Protein AF-0000000087792342 (afdb_homodimer)

Sequence (236 aa):
MPEKNKAILEEANAAVAEGNYEGFLSFCADDTEWTFVGDKTLRGKEAVRQWMTKTYIEPPKNMVADLIAEGDFVTALGDITTKDEDGKEIHSSYCDVWRFRGDKLVELRAFVIETEAKMPEKNKAILEEANAAVAEGNYEGFLSFCADDTEWTFVGDKTLRGKEAVRQWMTKTYIEPPKNMVADLIAEGDFVTALGDITTKDEDGKEIHSSYCDVWRFRGDKLVELRAFVIETEAK

Radius of gyration: 18.27 Å; Cα contacts (8 Å, |Δi|>4): 513; chains: 2; bounding box: 42×48×41 Å

Nearest PDB structures (foldseek):
  3f14-assembly1_A-2  TM=8.228E-01  e=2.982E-09  Cytophaga hutchinsonii ATCC 33406
  3ebt-assembly1_A-2  TM=8.969E-01  e=8.822E-08  Burkholderia pseudomallei K96243
  8kaa-assembly1_A  TM=7.875E-01  e=4.526E-07  Streptomyces chartreusis
  2gey-assembly1_B  TM=7.806E-01  e=5.087E-07  Streptomyces galilaeus
  2gey-assembly3_A  TM=7.790E-01  e=5.717E-07  Streptomyces galilaeus

Secondary structure (DSSP, 8-state):
-HHHHHHHHHHHHHHHHTT-HHHHHTTEEEEEEEEETTTEEEESHHHHHHHHHHH-SS--EEEEEEEEEETTEEEEEEEEEEE-TTS-EEEEEEEEEEEEETTEEEEEEEEEEE----/-HHHHHHHHHHHHHHHHTT-HHHHHTTEEEEEEEEETTS-EEESHHHHHHHHHHH-SS--EEEEEEEEEETTEEEEEEEEEEE-TTS-EEEEEEEEEEEEETTEEEEEEEEEEE----

Organism: NCBI:txid1960156

Structure (mmCIF, N/CA/C/O backbone):
data_AF-0000000087792342-model_v1
#
loop_
_entity.id
_entity.type
_entity.pdbx_description
1 polymer 'SnoaL-like domain-containing protein'
#
loop_
_atom_site.group_PDB
_atom_site.id
_atom_site.type_symbol
_atom_site.label_atom_id
_atom_site.label_alt_id
_atom_site.label_comp_id
_atom_site.label_asym_id
_atom_site.label_entity_id
_atom_site.label_seq_id
_atom_site.pdbx_PDB_ins_code
_atom_site.Cartn_x
_atom_site.Cartn_y
_atom_site.Cartn_z
_atom_site.occupancy
_atom_site.B_iso_or_equiv
_atom_site.auth_seq_id
_atom_site.auth_comp_id
_atom_site.auth_asym_id
_atom_site.auth_atom_id
_atom_site.pdbx_PDB_model_num
ATOM 1 N N . MET A 1 1 ? -19.609 -8.32 -4.273 1 73.81 1 MET A N 1
ATOM 2 C CA . MET A 1 1 ? -18.594 -8.016 -5.285 1 73.81 1 MET A CA 1
ATOM 3 C C . MET A 1 1 ? -17.219 -7.836 -4.648 1 73.81 1 MET A C 1
ATOM 5 O O . MET A 1 1 ? -16.266 -8.523 -5.02 1 73.81 1 MET A O 1
ATOM 9 N N . PRO A 1 2 ? -17.125 -6.945 -3.68 1 79.81 2 PRO A N 1
ATOM 10 C CA . PRO A 1 2 ? -15.812 -6.848 -3.035 1 79.81 2 PRO A CA 1
ATOM 11 C C . PRO A 1 2 ? -15.438 -8.109 -2.266 1 79.81 2 PRO A C 1
ATOM 13 O O . PRO A 1 2 ? -14.281 -8.531 -2.293 1 79.81 2 PRO A O 1
ATOM 16 N N . GLU A 1 3 ? -16.328 -8.789 -1.729 1 87.12 3 GLU A N 1
ATOM 17 C CA . GLU A 1 3 ? -16.047 -10.008 -0.978 1 87.12 3 GLU A CA 1
ATOM 18 C C . GLU A 1 3 ? -15.609 -11.141 -1.902 1 87.12 3 GLU A C 1
ATOM 20 O O . GLU A 1 3 ? -14.75 -11.945 -1.54 1 87.12 3 GLU A O 1
ATOM 25 N N . LYS A 1 4 ? -16.25 -11.141 -3.004 1 94.31 4 LYS A N 1
ATOM 26 C CA . LYS A 1 4 ? -15.867 -12.156 -3.982 1 94.31 4 LYS A CA 1
ATOM 27 C C . LYS A 1 4 ? -14.43 -11.961 -4.449 1 94.31 4 LYS A C 1
ATOM 29 O O . LYS A 1 4 ? -13.68 -12.93 -4.594 1 94.31 4 LYS A O 1
ATOM 34 N N . ASN A 1 5 ? -14.109 -10.727 -4.695 1 96.75 5 ASN A N 1
ATOM 35 C CA . ASN A 1 5 ? -12.742 -10.43 -5.125 1 96.75 5 ASN A CA 1
ATOM 36 C C . ASN A 1 5 ? -11.719 -10.852 -4.074 1 96.75 5 ASN A C 1
ATOM 38 O O . ASN A 1 5 ? -10.656 -11.367 -4.41 1 96.75 5 ASN A O 1
ATOM 42 N N . LYS A 1 6 ? -12.016 -10.641 -2.809 1 97.44 6 LYS A N 1
ATOM 43 C CA . LYS A 1 6 ? -11.133 -11.07 -1.731 1 97.44 6 LYS A CA 1
ATOM 44 C C . LYS A 1 6 ? -10.953 -12.586 -1.734 1 97.44 6 LYS A C 1
ATOM 46 O O . LYS A 1 6 ? -9.844 -13.094 -1.57 1 97.44 6 LYS A O 1
ATOM 51 N N . ALA A 1 7 ? -12.023 -13.281 -1.901 1 97.19 7 ALA A N 1
ATOM 52 C CA . ALA A 1 7 ? -11.977 -14.742 -1.923 1 97.19 7 ALA A C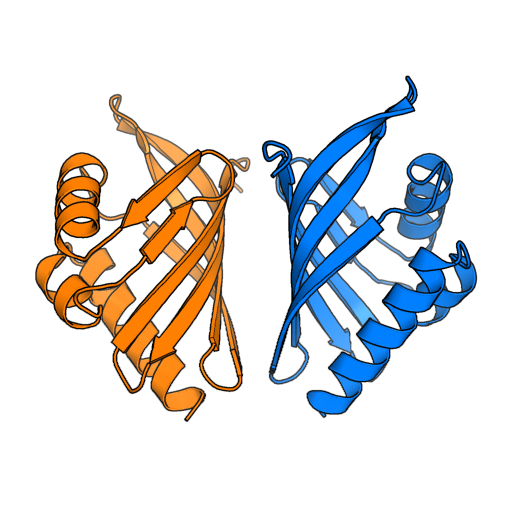A 1
ATOM 53 C C . ALA A 1 7 ? -11.117 -15.25 -3.078 1 97.19 7 ALA A C 1
ATOM 55 O O . ALA A 1 7 ? -10.328 -16.188 -2.914 1 97.19 7 ALA A O 1
ATOM 56 N N . ILE A 1 8 ? -11.297 -14.625 -4.203 1 97.5 8 ILE A N 1
ATOM 57 C CA . ILE A 1 8 ? -10.508 -14.984 -5.375 1 97.5 8 ILE A CA 1
ATOM 58 C C . ILE A 1 8 ? -9.023 -14.773 -5.09 1 97.5 8 ILE A C 1
ATOM 60 O O . ILE A 1 8 ? -8.195 -15.641 -5.367 1 97.5 8 ILE A O 1
ATOM 64 N N . LEU A 1 9 ? -8.703 -13.617 -4.543 1 97.81 9 LEU A N 1
ATOM 65 C CA . LEU A 1 9 ? -7.301 -13.32 -4.25 1 97.81 9 LEU A CA 1
ATOM 66 C C . LEU A 1 9 ? -6.742 -14.297 -3.223 1 97.81 9 LEU A C 1
ATOM 68 O O . LEU A 1 9 ? -5.594 -14.734 -3.338 1 97.81 9 LEU A O 1
ATOM 72 N N . GLU A 1 10 ? -7.535 -14.625 -2.221 1 97.06 10 GLU A N 1
ATOM 73 C CA . GLU A 1 10 ? -7.105 -15.586 -1.21 1 97.06 10 GLU A CA 1
ATOM 74 C C . GLU A 1 10 ? -6.836 -16.953 -1.83 1 97.06 10 GLU A C 1
ATOM 76 O O . GLU A 1 10 ? -5.852 -17.609 -1.486 1 97.06 10 GLU A O 1
ATOM 81 N N . GLU A 1 11 ? -7.684 -17.359 -2.719 1 97 11 GLU A N 1
ATOM 82 C CA . GLU A 1 11 ? -7.48 -18.625 -3.428 1 97 11 GLU A CA 1
ATOM 83 C C . GLU A 1 11 ? -6.227 -18.578 -4.297 1 97 11 GLU A C 1
ATOM 85 O O . GLU A 1 11 ? -5.457 -19.547 -4.34 1 97 11 GLU A O 1
ATOM 90 N N . ALA A 1 12 ? -6.082 -17.484 -4.953 1 97.06 12 ALA A N 1
ATOM 91 C CA . ALA A 1 12 ? -4.902 -17.297 -5.793 1 97.06 12 ALA A CA 1
ATOM 92 C C . ALA A 1 12 ? -3.623 -17.375 -4.965 1 97.06 12 ALA A C 1
ATOM 94 O O . ALA A 1 12 ? -2.674 -18.062 -5.332 1 97.06 12 ALA A O 1
ATOM 95 N N . ASN A 1 13 ? -3.611 -16.672 -3.834 1 95.62 13 ASN A N 1
ATOM 96 C CA . ASN A 1 13 ? -2.449 -16.656 -2.949 1 95.62 13 ASN A CA 1
ATOM 97 C C . ASN A 1 13 ? -2.158 -18.062 -2.396 1 95.62 13 ASN A C 1
ATOM 99 O O . ASN A 1 13 ? -0.998 -18.422 -2.203 1 95.62 13 ASN A O 1
ATOM 103 N N . ALA A 1 14 ? -3.189 -18.812 -2.086 1 95.5 14 ALA A N 1
ATOM 104 C CA . ALA A 1 14 ? -3.025 -20.188 -1.606 1 95.5 14 ALA A CA 1
ATOM 105 C C . ALA A 1 14 ? -2.322 -21.047 -2.648 1 95.5 14 ALA A C 1
ATOM 107 O O . ALA A 1 14 ? -1.495 -21.891 -2.305 1 95.5 14 ALA A O 1
ATOM 108 N N . ALA A 1 15 ? -2.658 -20.859 -3.91 1 95.5 15 ALA A N 1
ATOM 109 C CA . ALA A 1 15 ? -2.004 -21.594 -4.996 1 95.5 15 ALA A CA 1
ATOM 110 C C 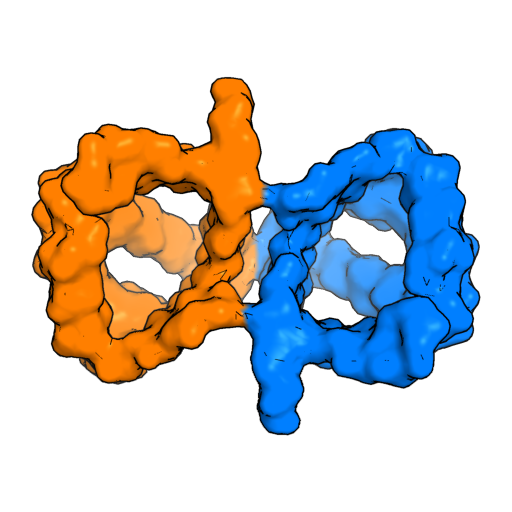. ALA A 1 15 ? -0.506 -21.297 -5.027 1 95.5 15 ALA A C 1
ATOM 112 O O . ALA A 1 15 ? 0.309 -22.203 -5.191 1 95.5 15 ALA A O 1
ATOM 113 N N . VAL A 1 16 ? -0.102 -20.047 -4.855 1 93.44 16 VAL A N 1
ATOM 114 C CA . VAL A 1 16 ? 1.303 -19.656 -4.84 1 93.44 16 VAL A CA 1
ATOM 115 C C . VAL A 1 16 ? 2.01 -20.312 -3.654 1 93.44 16 VAL A C 1
ATOM 117 O O . VAL A 1 16 ? 3.119 -20.828 -3.795 1 93.44 16 VAL A O 1
ATOM 120 N N . ALA A 1 17 ? 1.379 -20.25 -2.502 1 91.69 17 ALA A N 1
ATOM 121 C CA . ALA A 1 17 ? 1.95 -20.812 -1.283 1 91.69 17 ALA A CA 1
ATOM 122 C C . ALA A 1 17 ? 2.24 -22.312 -1.453 1 91.69 17 ALA A C 1
ATOM 124 O O . ALA A 1 17 ? 3.166 -22.844 -0.837 1 91.69 17 ALA A O 1
ATOM 125 N N . GLU A 1 18 ? 1.517 -22.953 -2.355 1 93.25 18 GLU A N 1
ATOM 126 C CA . GLU A 1 18 ? 1.67 -24.391 -2.607 1 93.25 18 GLU A CA 1
ATOM 127 C C . GLU A 1 18 ? 2.611 -24.641 -3.781 1 93.25 18 GLU A C 1
ATOM 129 O O . GLU A 1 18 ? 2.875 -25.797 -4.133 1 93.25 18 GLU A O 1
ATOM 134 N N . GLY A 1 19 ? 3.045 -23.625 -4.383 1 92.12 19 GLY A N 1
ATOM 135 C CA . GLY A 1 19 ? 3.924 -23.75 -5.535 1 92.12 19 GLY A CA 1
ATOM 136 C C . GLY A 1 19 ? 3.176 -24 -6.828 1 92.12 19 GLY A C 1
ATOM 137 O O . GLY A 1 19 ? 3.783 -24.359 -7.844 1 92.12 19 GLY A O 1
ATOM 138 N N . ASN A 1 20 ? 1.858 -23.906 -6.805 1 95.06 20 ASN A N 1
ATOM 139 C CA . ASN A 1 20 ? 1.021 -24.078 -7.988 1 95.06 20 ASN A CA 1
ATOM 140 C C . ASN A 1 20 ? 0.897 -22.766 -8.766 1 95.06 20 ASN A C 1
ATOM 142 O O . ASN A 1 20 ? -0.176 -22.156 -8.805 1 95.06 20 ASN A O 1
ATOM 146 N N . TYR A 1 21 ? 1.881 -22.391 -9.516 1 95.12 21 TYR A N 1
ATOM 147 C CA . TYR A 1 21 ? 1.964 -21.078 -10.172 1 95.12 21 TYR A CA 1
ATOM 148 C C . TYR A 1 21 ? 0.991 -21 -11.336 1 95.12 21 TYR A C 1
ATOM 150 O O . TYR A 1 21 ? 0.411 -19.938 -11.602 1 95.12 21 TYR A O 1
ATOM 158 N N . GLU A 1 22 ? 0.834 -22.094 -12.023 1 95.81 22 GLU A N 1
ATOM 159 C CA . GLU A 1 22 ? -0.141 -22.078 -13.109 1 95.81 22 GLU A CA 1
ATOM 160 C C . GLU A 1 22 ? -1.561 -21.906 -12.57 1 95.81 22 GLU A C 1
ATOM 162 O O . GLU A 1 22 ? -2.4 -21.281 -13.211 1 95.81 22 GLU A O 1
ATOM 167 N N . GLY A 1 23 ? -1.832 -22.562 -11.477 1 96.75 23 GLY A N 1
ATOM 168 C CA . GLY A 1 23 ? -3.096 -22.312 -10.805 1 96.75 23 GLY A CA 1
ATOM 169 C C . GLY A 1 23 ? -3.322 -20.844 -10.484 1 96.75 23 GLY A C 1
ATOM 170 O O . GLY A 1 23 ? -4.406 -20.312 -10.727 1 96.75 23 GLY A O 1
ATOM 171 N N . PHE A 1 24 ? -2.326 -20.141 -9.922 1 97.62 24 PHE A N 1
ATOM 172 C CA . PHE A 1 24 ? -2.408 -18.703 -9.656 1 97.62 24 PHE A CA 1
ATOM 173 C C . PHE A 1 24 ? -2.639 -17.938 -10.953 1 97.62 24 PHE A C 1
ATOM 175 O O . PHE A 1 24 ? -3.516 -17.078 -11.016 1 97.62 24 PHE A O 1
ATOM 182 N N . LEU A 1 25 ? -1.851 -18.297 -11.961 1 97.81 25 LEU A N 1
ATOM 183 C CA . LEU A 1 25 ? -1.894 -17.578 -13.227 1 97.81 25 LEU A CA 1
ATOM 184 C C . LEU A 1 25 ? -3.266 -17.703 -13.883 1 97.81 25 LEU A C 1
ATOM 186 O O . LEU A 1 25 ? -3.668 -16.844 -14.672 1 97.81 25 LEU A O 1
ATOM 190 N N . SER A 1 26 ? -3.965 -18.75 -13.586 1 98 26 SER A N 1
ATOM 191 C CA . SER A 1 26 ? -5.297 -18.953 -14.156 1 98 26 SER A CA 1
ATOM 192 C C . SER A 1 26 ? -6.262 -17.859 -13.68 1 98 26 SER A C 1
ATOM 194 O O . SER A 1 26 ? -7.293 -17.625 -14.312 1 98 26 SER A O 1
ATOM 196 N N . PHE A 1 27 ? -6.012 -17.188 -12.586 1 98.31 27 PHE A N 1
ATOM 197 C CA . PHE A 1 27 ? -6.832 -16.109 -12.07 1 98.31 27 PHE A CA 1
ATOM 198 C C . PHE A 1 27 ? -6.477 -14.789 -12.758 1 98.31 27 PHE A C 1
ATOM 200 O O . PHE A 1 27 ? -7.211 -13.805 -12.648 1 98.31 27 PHE A O 1
ATOM 207 N N . CYS A 1 28 ? -5.367 -14.719 -13.438 1 98.56 28 CYS A N 1
ATOM 208 C CA . CYS A 1 28 ? -4.906 -13.492 -14.07 1 98.56 28 CYS A CA 1
ATOM 209 C C . CYS A 1 28 ? -5.477 -13.352 -15.477 1 98.56 28 CYS A C 1
ATOM 211 O O . CYS A 1 28 ? -5.621 -14.344 -16.188 1 98.56 28 CYS A O 1
ATOM 213 N N . ALA A 1 29 ? -5.82 -12.156 -15.852 1 98.62 29 ALA A N 1
ATOM 214 C CA . ALA A 1 29 ? -6.137 -11.875 -17.25 1 98.62 29 ALA A CA 1
ATOM 215 C C . ALA A 1 29 ? -4.902 -12.039 -18.125 1 98.62 29 ALA A C 1
ATOM 217 O O . ALA A 1 29 ? -3.771 -11.891 -17.656 1 98.62 29 ALA A O 1
ATOM 218 N N . ASP A 1 30 ? -5.109 -12.25 -19.406 1 98.12 30 ASP A N 1
ATOM 219 C CA . ASP A 1 30 ? -3.994 -12.422 -20.328 1 98.12 30 ASP A CA 1
ATOM 220 C C . ASP A 1 30 ? -3.17 -11.141 -20.438 1 98.12 30 ASP A C 1
ATOM 222 O O . ASP A 1 30 ? -1.953 -11.195 -20.641 1 98.12 30 ASP A O 1
ATOM 226 N N . ASP A 1 31 ? -3.877 -10.023 -20.25 1 98.44 31 ASP A N 1
ATOM 227 C CA . ASP A 1 31 ? -3.217 -8.734 -20.406 1 98.44 31 ASP A CA 1
ATOM 228 C C . ASP A 1 31 ? -2.852 -8.133 -19.047 1 98.44 31 ASP A C 1
ATOM 230 O O . ASP A 1 31 ? -2.754 -6.914 -18.906 1 98.44 31 ASP A O 1
ATOM 234 N N . THR A 1 32 ? -2.736 -8.977 -18.047 1 98.75 32 THR A N 1
ATOM 235 C CA . THR A 1 32 ? -2.414 -8.492 -16.703 1 98.75 32 THR A CA 1
ATOM 236 C C . THR A 1 32 ? -1.108 -7.699 -16.719 1 98.75 32 THR A C 1
ATOM 238 O O . THR A 1 32 ? -0.197 -8.008 -17.484 1 98.75 32 THR A O 1
ATOM 241 N N . GLU A 1 33 ? -1.061 -6.652 -15.906 1 98.69 33 GLU A N 1
ATOM 242 C CA . GLU A 1 33 ? 0.137 -5.832 -15.734 1 98.69 33 GLU A CA 1
ATOM 243 C C . GLU A 1 33 ? 0.551 -5.766 -14.266 1 98.69 33 GLU A C 1
ATOM 245 O O . GLU A 1 33 ? -0.266 -5.453 -13.398 1 98.69 33 GLU A O 1
ATOM 250 N N . TRP A 1 34 ? 1.783 -6.086 -14.016 1 98.69 34 TRP A N 1
ATOM 251 C CA . TRP A 1 34 ? 2.342 -6.051 -12.672 1 98.69 34 TRP A CA 1
ATOM 252 C C . TRP A 1 34 ? 3.406 -4.965 -12.547 1 98.69 34 TRP A C 1
ATOM 254 O O . TRP A 1 34 ? 4.445 -5.031 -13.211 1 98.69 34 TRP A O 1
ATOM 264 N N . THR A 1 35 ? 3.143 -4.012 -11.734 1 98.44 35 THR A N 1
ATOM 265 C CA . THR A 1 35 ? 4.141 -2.994 -11.43 1 98.44 35 THR A CA 1
ATOM 266 C C . THR A 1 35 ? 4.754 -3.23 -10.047 1 98.44 35 THR A C 1
ATOM 268 O O . THR A 1 35 ? 4.055 -3.174 -9.039 1 98.44 35 THR A O 1
ATOM 271 N N . PHE A 1 36 ? 6.023 -3.59 -10.078 1 98.06 36 PHE A N 1
ATOM 272 C CA . PHE A 1 36 ? 6.809 -3.555 -8.852 1 98.06 36 PHE A CA 1
ATOM 273 C C . PHE A 1 36 ? 7.387 -2.164 -8.617 1 98.06 36 PHE A C 1
ATOM 275 O O . PHE A 1 36 ? 8.398 -1.8 -9.219 1 98.06 36 PHE A O 1
ATOM 282 N N . VAL A 1 37 ? 6.758 -1.466 -7.789 1 98.06 37 VAL A N 1
ATOM 283 C CA . VAL A 1 37 ? 7.051 -0.045 -7.633 1 98.06 37 VAL A CA 1
ATOM 284 C C . VAL A 1 37 ? 8.516 0.144 -7.258 1 98.06 37 VAL A C 1
ATOM 286 O O . VAL A 1 37 ? 9.016 -0.498 -6.328 1 98.06 37 VAL A O 1
ATOM 289 N N . GLY A 1 38 ? 9.164 1.008 -8.039 1 96.62 38 GLY A N 1
ATOM 290 C CA . GLY A 1 38 ? 10.57 1.285 -7.801 1 96.62 38 GLY A CA 1
ATOM 291 C C . GLY A 1 38 ? 11.5 0.306 -8.5 1 96.62 38 GLY A C 1
ATOM 292 O O . GLY A 1 38 ? 12.719 0.432 -8.406 1 96.62 38 GLY A O 1
ATOM 293 N N . ASP A 1 39 ? 10.961 -0.667 -9.219 1 96.12 39 ASP A N 1
ATOM 294 C CA . ASP A 1 39 ? 11.789 -1.706 -9.82 1 96.12 39 ASP A CA 1
ATOM 295 C C . ASP A 1 39 ? 11.43 -1.906 -11.297 1 96.12 39 ASP A C 1
ATOM 297 O O . ASP A 1 39 ? 11.969 -1.229 -12.172 1 96.12 39 ASP A O 1
ATOM 301 N N . LYS A 1 40 ? 10.344 -2.67 -11.555 1 97.12 40 LYS A N 1
ATOM 302 C CA . LYS A 1 40 ? 10.031 -2.99 -12.945 1 97.12 40 LYS A CA 1
ATOM 303 C C . LYS A 1 40 ? 8.531 -3.219 -13.133 1 97.12 40 LYS A C 1
ATOM 305 O O . LYS A 1 40 ? 7.789 -3.336 -12.156 1 97.12 40 LYS A O 1
ATOM 310 N N . THR A 1 41 ? 8.188 -3.227 -14.398 1 98.19 41 THR A N 1
ATOM 311 C CA . THR A 1 41 ? 6.82 -3.555 -14.789 1 98.19 41 THR A CA 1
ATOM 312 C C . THR A 1 41 ? 6.801 -4.75 -15.742 1 98.19 41 THR A C 1
ATOM 314 O O . THR A 1 41 ? 7.594 -4.816 -16.688 1 98.19 41 THR A O 1
ATOM 317 N N . LEU A 1 42 ? 5.941 -5.707 -15.391 1 98.56 42 LEU A N 1
ATOM 318 C CA . LEU A 1 42 ? 5.691 -6.859 -16.25 1 98.56 42 LEU A CA 1
ATOM 319 C C . LEU A 1 42 ? 4.363 -6.711 -16.984 1 98.56 42 LEU A C 1
ATOM 321 O O . LEU A 1 42 ? 3.346 -6.379 -16.375 1 98.56 42 LEU A O 1
ATOM 325 N N . ARG A 1 43 ? 4.406 -6.957 -18.25 1 98.56 43 ARG A N 1
ATOM 326 C CA . ARG A 1 43 ? 3.191 -6.824 -19.047 1 98.56 43 ARG A CA 1
ATOM 327 C C . ARG A 1 43 ? 2.809 -8.148 -19.703 1 98.56 43 ARG A C 1
ATOM 329 O O . ARG A 1 43 ? 3.568 -8.703 -20.5 1 98.56 43 ARG A O 1
ATOM 336 N N . GLY A 1 44 ? 1.655 -8.539 -19.312 1 98.56 44 GLY A N 1
ATOM 337 C CA . GLY A 1 44 ? 1.122 -9.773 -19.875 1 98.56 44 GLY A CA 1
ATOM 338 C C . GLY A 1 44 ? 1.383 -10.984 -19 1 98.56 44 GLY A C 1
ATOM 339 O O . GLY A 1 44 ? 2.4 -11.055 -18.312 1 98.56 44 GLY A O 1
ATOM 340 N N . LYS A 1 45 ? 0.516 -11.961 -19.188 1 98.12 45 LYS A N 1
ATOM 341 C CA . LYS A 1 45 ? 0.55 -13.172 -18.375 1 98.12 45 LYS A CA 1
ATOM 342 C C . LYS A 1 45 ? 1.838 -13.953 -18.609 1 98.12 45 LYS A C 1
ATOM 344 O O . LYS A 1 45 ? 2.4 -14.531 -17.672 1 98.12 45 LYS A O 1
ATOM 349 N N . GLU A 1 46 ? 2.312 -13.969 -19.781 1 97.94 46 GLU A N 1
ATOM 350 C CA . GLU A 1 46 ? 3.533 -14.703 -20.094 1 97.94 46 GLU A CA 1
ATOM 351 C C . GLU A 1 46 ? 4.742 -14.094 -19.391 1 97.94 46 GLU A C 1
ATOM 353 O O . GLU A 1 46 ? 5.602 -14.82 -18.875 1 97.94 46 GLU A O 1
ATOM 358 N N . ALA A 1 47 ? 4.801 -12.82 -19.344 1 98.31 47 ALA A N 1
ATOM 359 C CA . ALA A 1 47 ? 5.891 -12.156 -18.641 1 98.31 47 ALA A CA 1
ATOM 360 C C . ALA A 1 47 ? 5.852 -12.484 -17.141 1 98.31 47 ALA A C 1
ATOM 362 O O . ALA A 1 47 ? 6.891 -12.719 -16.531 1 98.31 47 ALA A O 1
ATOM 363 N N . VAL A 1 48 ? 4.684 -12.477 -16.609 1 98.25 48 VAL A N 1
ATOM 364 C CA . VAL A 1 48 ? 4.516 -12.797 -15.203 1 98.25 48 VAL A CA 1
ATOM 365 C C . VAL A 1 48 ? 4.922 -14.25 -14.945 1 98.25 48 VAL A C 1
ATOM 367 O O . VAL A 1 48 ? 5.625 -14.539 -13.977 1 98.25 48 VAL A O 1
ATOM 370 N N . ARG A 1 49 ? 4.543 -15.148 -15.836 1 97.06 49 ARG A N 1
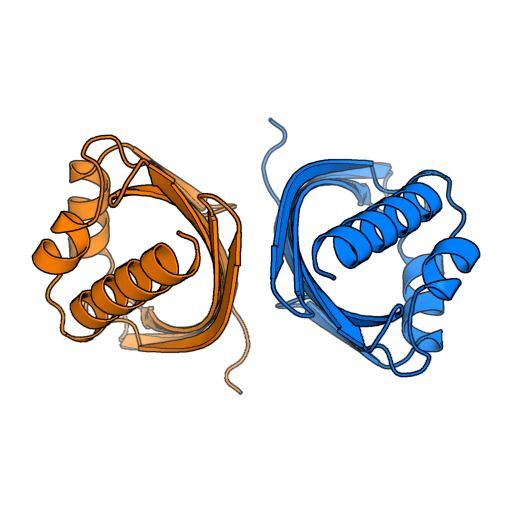ATOM 371 C CA . ARG A 1 49 ? 4.91 -16.562 -15.742 1 97.06 49 ARG A CA 1
ATOM 372 C C . ARG A 1 49 ? 6.422 -16.734 -15.695 1 97.06 49 ARG A C 1
ATOM 374 O O . ARG A 1 49 ? 6.945 -17.422 -14.82 1 97.06 49 ARG A O 1
ATOM 381 N N . GLN A 1 50 ? 7.078 -16.094 -16.609 1 96.75 50 GLN A N 1
ATOM 382 C CA . GLN A 1 50 ? 8.531 -16.203 -16.672 1 96.75 50 GLN A CA 1
ATOM 383 C C . GLN A 1 50 ? 9.188 -15.641 -15.422 1 96.75 50 GLN A C 1
ATOM 385 O O . GLN A 1 50 ? 10.148 -16.219 -14.898 1 96.75 50 GLN A O 1
ATOM 390 N N . TRP A 1 51 ? 8.719 -14.539 -14.992 1 96.44 51 TRP A N 1
ATOM 391 C CA . TRP A 1 51 ? 9.258 -13.906 -13.797 1 96.44 51 TRP A CA 1
ATOM 392 C C . TRP A 1 51 ? 9.086 -14.82 -12.578 1 96.44 51 TRP A C 1
ATOM 394 O O . TRP A 1 51 ? 10.031 -15.008 -11.805 1 96.44 51 TRP A O 1
ATOM 404 N N . MET A 1 52 ? 7.887 -15.344 -12.414 1 94.19 52 MET A N 1
ATOM 405 C CA . MET A 1 52 ? 7.605 -16.203 -11.273 1 94.19 52 MET A CA 1
ATOM 406 C C . MET A 1 52 ? 8.516 -17.438 -11.281 1 94.19 52 MET A C 1
ATOM 408 O O . MET A 1 52 ? 9.047 -17.812 -10.242 1 94.19 52 MET A O 1
ATOM 412 N N . THR A 1 53 ? 8.656 -18.016 -12.398 1 89.44 53 THR A N 1
ATOM 413 C CA . THR A 1 53 ? 9.477 -19.219 -12.555 1 89.44 53 THR A CA 1
ATOM 414 C C . THR A 1 53 ? 10.922 -18.938 -12.172 1 89.44 53 THR A C 1
ATOM 416 O O . THR A 1 53 ? 11.57 -19.75 -11.516 1 89.44 53 THR A O 1
ATOM 419 N N . LYS A 1 54 ? 11.359 -17.797 -12.492 1 89.31 54 LYS A N 1
ATOM 420 C CA . LYS A 1 54 ? 12.75 -17.422 -12.25 1 89.31 54 LYS A CA 1
ATOM 421 C C . LYS A 1 54 ? 12.961 -16.969 -10.812 1 89.31 54 LYS A C 1
ATOM 423 O O . LYS A 1 54 ? 13.992 -17.25 -10.203 1 89.31 54 LYS A O 1
ATOM 428 N N . THR A 1 55 ? 12.023 -16.281 -10.32 1 87.94 55 THR A N 1
ATOM 429 C CA . THR A 1 55 ? 12.195 -15.57 -9.062 1 87.94 55 THR A CA 1
ATOM 430 C C . THR A 1 55 ? 11.828 -16.453 -7.879 1 87.94 55 THR A C 1
ATOM 432 O O . THR A 1 55 ? 12.461 -16.391 -6.824 1 87.94 55 THR A O 1
ATOM 435 N N . TYR A 1 56 ? 10.805 -17.25 -8.047 1 85.5 56 TYR A N 1
ATOM 436 C CA . TYR A 1 56 ? 10.391 -18.094 -6.934 1 85.5 56 TYR A CA 1
ATOM 437 C C . TYR A 1 56 ? 11.102 -19.438 -6.969 1 85.5 56 TYR A C 1
ATOM 439 O O . TYR A 1 56 ? 10.594 -20.391 -7.551 1 85.5 56 TYR A O 1
ATOM 447 N N . ILE A 1 57 ? 12.25 -19.562 -6.344 1 78.56 57 ILE A N 1
ATOM 448 C CA . ILE A 1 57 ? 12.945 -20.828 -6.133 1 78.56 57 ILE A CA 1
ATOM 449 C C . ILE A 1 57 ? 12.148 -21.703 -5.176 1 78.56 57 ILE A C 1
ATOM 451 O O . ILE A 1 57 ? 12.031 -22.922 -5.383 1 78.56 57 ILE A O 1
ATOM 455 N N . GLU A 1 58 ? 11.57 -21.078 -4.184 1 87.75 58 GLU A N 1
ATOM 456 C CA . GLU A 1 58 ? 10.586 -21.609 -3.244 1 87.75 58 GLU A CA 1
ATOM 457 C C . GLU A 1 58 ? 9.414 -20.656 -3.07 1 87.75 58 GLU A C 1
ATOM 459 O O . GLU A 1 58 ? 9.57 -19.438 -3.248 1 87.75 58 GLU A O 1
ATOM 464 N N . PRO A 1 59 ? 8.391 -21.25 -2.684 1 89.75 59 PRO A N 1
ATOM 465 C CA . PRO A 1 59 ? 7.258 -20.344 -2.463 1 89.75 59 PRO A CA 1
ATOM 466 C C . PRO A 1 59 ? 7.52 -19.312 -1.367 1 89.75 59 PRO A C 1
ATOM 468 O O . PRO A 1 59 ? 8.086 -19.656 -0.324 1 89.75 59 PRO A O 1
ATOM 471 N N . PRO A 1 60 ? 7.156 -18.062 -1.616 1 90.94 60 PRO A N 1
ATOM 472 C CA . PRO A 1 60 ? 7.273 -17.078 -0.549 1 90.94 60 PRO A CA 1
ATOM 473 C C . PRO A 1 60 ? 6.348 -17.359 0.629 1 90.94 60 PRO A C 1
ATOM 475 O O . PRO A 1 60 ? 5.289 -17.969 0.454 1 90.94 60 PRO A O 1
ATOM 478 N N . LYS A 1 61 ? 6.758 -16.938 1.728 1 91.44 61 LYS A N 1
ATOM 479 C CA . LYS A 1 61 ? 5.93 -17.031 2.928 1 91.44 61 LYS A CA 1
ATOM 480 C C . LYS A 1 61 ? 5.234 -15.695 3.209 1 91.44 61 LYS A C 1
ATOM 482 O O . LYS A 1 61 ? 5.879 -14.734 3.633 1 91.44 61 LYS A O 1
ATOM 487 N N . ASN A 1 62 ? 3.939 -15.719 3.014 1 93.81 62 ASN A N 1
ATOM 488 C CA . ASN A 1 62 ? 3.162 -14.492 3.162 1 93.81 62 ASN A CA 1
ATOM 489 C C . ASN A 1 62 ? 2.305 -14.523 4.422 1 93.81 62 ASN A C 1
ATOM 491 O O . ASN A 1 62 ? 1.652 -15.531 4.711 1 93.81 62 ASN A O 1
ATOM 495 N N . MET A 1 63 ? 2.414 -13.531 5.117 1 93.88 63 MET A N 1
ATOM 496 C CA . MET A 1 63 ? 1.5 -13.281 6.23 1 93.88 63 MET A CA 1
ATOM 497 C C . MET A 1 63 ? 0.65 -12.039 5.961 1 93.88 63 MET A C 1
ATOM 499 O O . MET A 1 63 ? 1.13 -10.914 6.086 1 93.88 63 MET A O 1
ATOM 503 N N . VAL A 1 64 ? -0.617 -12.273 5.668 1 95.31 64 VAL A N 1
ATOM 504 C CA . VAL A 1 64 ? -1.518 -11.164 5.352 1 95.31 64 VAL A CA 1
ATOM 505 C C . VAL A 1 64 ? -2.066 -10.562 6.641 1 95.31 64 VAL A C 1
ATOM 507 O O . VAL A 1 64 ? -2.637 -11.266 7.473 1 95.31 64 VAL A O 1
ATOM 510 N N . ALA A 1 65 ? -1.907 -9.344 6.77 1 95.38 65 ALA A N 1
ATOM 511 C CA . ALA A 1 65 ? -2.424 -8.641 7.938 1 95.38 65 ALA A CA 1
ATOM 512 C C . ALA A 1 65 ? -3.822 -8.094 7.672 1 95.38 65 ALA A C 1
ATOM 514 O O . ALA A 1 65 ? -4.719 -8.227 8.508 1 95.38 65 ALA A O 1
ATOM 515 N N . ASP A 1 66 ? -4.008 -7.523 6.598 1 96.31 66 ASP A N 1
ATOM 516 C CA . ASP A 1 66 ? -5.293 -6.938 6.238 1 96.31 66 ASP A CA 1
ATOM 517 C C . ASP A 1 66 ? -5.586 -7.129 4.75 1 96.31 66 ASP A C 1
ATOM 519 O O . ASP A 1 66 ? -4.672 -7.09 3.922 1 96.31 66 ASP A O 1
ATOM 523 N N . LEU A 1 67 ? -6.797 -7.395 4.473 1 97.38 67 LEU A N 1
ATOM 524 C CA . LEU A 1 67 ? -7.359 -7.363 3.127 1 97.38 67 LEU A CA 1
ATOM 525 C C . LEU A 1 67 ? -8.477 -6.328 3.025 1 97.38 67 LEU A C 1
ATOM 527 O O . LEU A 1 67 ? -9.469 -6.414 3.746 1 97.38 67 LEU A O 1
ATOM 531 N N . ILE A 1 68 ? -8.242 -5.344 2.199 1 97.56 68 ILE A N 1
ATOM 532 C CA . ILE A 1 68 ? -9.18 -4.23 2.061 1 97.56 68 ILE A CA 1
ATOM 533 C C . ILE A 1 68 ? -9.719 -4.188 0.634 1 97.56 68 ILE A C 1
ATOM 535 O O . ILE A 1 68 ? -8.953 -4.082 -0.325 1 97.56 68 ILE A O 1
ATOM 539 N N . ALA A 1 69 ? -11.062 -4.289 0.518 1 97.56 69 ALA A N 1
ATOM 540 C CA . ALA A 1 69 ? -11.633 -4.363 -0.826 1 97.56 69 ALA A CA 1
ATOM 541 C C . ALA A 1 69 ? -12.703 -3.293 -1.025 1 97.56 69 ALA A C 1
ATOM 543 O O . ALA A 1 69 ? -13.484 -3.012 -0.114 1 97.56 69 ALA A O 1
ATOM 544 N N . GLU A 1 70 ? -12.703 -2.713 -2.162 1 96.94 70 GLU A N 1
ATOM 545 C CA . GLU A 1 70 ? -13.758 -1.815 -2.629 1 96.94 70 GLU A CA 1
ATOM 546 C C . GLU A 1 70 ? -13.828 -1.798 -4.152 1 96.94 70 GLU A C 1
ATOM 548 O O . GLU A 1 70 ? -12.812 -1.623 -4.828 1 96.94 70 GLU A O 1
ATOM 553 N N . GLY A 1 71 ? -15.055 -1.891 -4.625 1 94.94 71 GLY A N 1
ATOM 554 C CA . GLY A 1 71 ? -15.18 -1.949 -6.074 1 94.94 71 GLY A CA 1
ATOM 555 C C . GLY A 1 71 ? -14.359 -3.062 -6.699 1 94.94 71 GLY A C 1
ATOM 556 O O . GLY A 1 71 ? -14.469 -4.223 -6.301 1 94.94 71 GLY A O 1
ATOM 557 N N . ASP A 1 72 ? -13.508 -2.656 -7.621 1 96.62 72 ASP A N 1
ATOM 558 C CA . ASP A 1 72 ? -12.711 -3.639 -8.352 1 96.62 72 ASP A CA 1
ATOM 559 C C . ASP A 1 72 ? -11.312 -3.775 -7.75 1 96.62 72 ASP A C 1
ATOM 561 O O . ASP A 1 72 ? -10.43 -4.375 -8.359 1 96.62 72 ASP A O 1
ATOM 565 N N . PHE A 1 73 ? -11.227 -3.244 -6.582 1 98 73 PHE A N 1
ATOM 566 C CA . PHE A 1 73 ? -9.883 -3.221 -6.012 1 98 73 PHE A CA 1
ATOM 567 C C . PHE A 1 73 ? -9.82 -4.066 -4.746 1 98 73 PHE A C 1
ATOM 569 O O . PHE A 1 73 ? -10.789 -4.129 -3.986 1 98 73 PHE A O 1
ATOM 576 N N . VAL A 1 74 ? -8.703 -4.715 -4.539 1 98.38 74 VAL A N 1
ATOM 577 C CA . VAL A 1 74 ? -8.352 -5.367 -3.283 1 98.38 74 VAL A CA 1
ATOM 578 C C . VAL A 1 74 ? -6.926 -5.004 -2.891 1 98.38 74 VAL A C 1
ATOM 580 O O . VAL A 1 74 ? -5.996 -5.156 -3.688 1 98.38 74 VAL A O 1
ATOM 583 N N . THR A 1 75 ? -6.797 -4.5 -1.737 1 98.56 75 THR A N 1
ATOM 584 C CA . THR A 1 75 ? -5.488 -4.238 -1.15 1 98.56 75 THR A CA 1
ATOM 585 C C . THR A 1 75 ? -5.113 -5.332 -0.151 1 98.56 75 THR A C 1
ATOM 587 O O . THR A 1 75 ? -5.891 -5.641 0.756 1 98.56 75 THR A O 1
ATOM 590 N N . ALA A 1 76 ? -3.973 -5.922 -0.361 1 98.25 76 ALA A N 1
ATOM 591 C CA . ALA A 1 76 ? -3.408 -6.879 0.586 1 98.25 76 ALA A CA 1
ATOM 592 C C . ALA A 1 76 ? -2.137 -6.332 1.226 1 98.25 76 ALA A C 1
ATOM 594 O O . ALA A 1 76 ? -1.2 -5.938 0.525 1 98.25 76 ALA A O 1
ATOM 595 N N . LEU A 1 77 ? -2.131 -6.262 2.48 1 97.62 77 LEU A N 1
ATOM 596 C CA . LEU A 1 77 ? -0.904 -5.816 3.133 1 97.62 77 LEU A CA 1
ATOM 597 C C . LEU A 1 77 ? -0.488 -6.785 4.23 1 97.62 77 LEU A C 1
ATOM 599 O O . LEU A 1 77 ? -1.336 -7.441 4.84 1 97.62 77 LEU A O 1
ATOM 603 N N . GLY A 1 78 ? 0.834 -6.934 4.422 1 97.12 78 GLY A N 1
ATOM 604 C CA . GLY A 1 78 ? 1.417 -7.836 5.398 1 97.12 78 GLY A CA 1
ATOM 605 C C . GLY A 1 78 ? 2.924 -7.957 5.277 1 97.12 78 GLY A C 1
ATOM 606 O O . GLY A 1 78 ? 3.605 -6.977 4.969 1 97.12 78 GLY A O 1
ATOM 607 N N . ASP A 1 79 ? 3.332 -9.109 5.672 1 97.19 79 ASP A N 1
ATOM 608 C CA . ASP A 1 79 ? 4.762 -9.398 5.621 1 97.19 79 ASP A CA 1
ATOM 609 C C . ASP A 1 79 ? 5.051 -10.586 4.707 1 97.19 79 ASP A C 1
ATOM 611 O O . ASP A 1 79 ? 4.227 -11.492 4.578 1 97.19 79 ASP A O 1
ATOM 615 N N . ILE A 1 80 ? 6.184 -10.484 4.137 1 95.69 80 ILE A N 1
ATOM 616 C CA . ILE A 1 80 ? 6.594 -11.539 3.215 1 95.69 80 ILE A CA 1
ATOM 617 C C . ILE A 1 80 ? 8.062 -11.898 3.457 1 95.69 80 ILE A C 1
ATOM 619 O O . ILE A 1 80 ? 8.883 -11.016 3.711 1 95.69 80 ILE A O 1
ATOM 623 N N . THR A 1 81 ? 8.328 -13.148 3.477 1 94.44 81 THR A N 1
ATOM 624 C CA . THR A 1 81 ? 9.688 -13.656 3.564 1 94.44 81 THR A CA 1
ATOM 625 C C . THR A 1 81 ? 10.062 -14.438 2.303 1 94.44 81 THR A C 1
ATOM 627 O O . THR A 1 81 ? 9.32 -15.32 1.873 1 94.44 81 THR A O 1
ATOM 630 N N . THR A 1 82 ? 11.117 -14.047 1.721 1 92.75 82 THR A N 1
ATOM 631 C CA . THR A 1 82 ? 11.664 -14.734 0.555 1 92.75 82 THR A CA 1
ATOM 632 C C . THR A 1 82 ? 13.125 -15.109 0.787 1 92.75 82 THR A C 1
ATOM 634 O O . THR A 1 82 ? 13.719 -14.727 1.796 1 92.75 82 THR A O 1
ATOM 637 N N . LYS A 1 83 ? 13.68 -15.93 -0.119 1 89.69 83 LYS A N 1
ATOM 638 C CA . LYS A 1 83 ? 15.086 -16.312 -0.04 1 89.69 83 LYS A CA 1
ATOM 639 C C . LYS A 1 83 ? 15.875 -15.75 -1.22 1 89.69 83 LYS A C 1
ATOM 641 O O . LYS A 1 83 ? 15.383 -15.734 -2.35 1 89.69 83 LYS A O 1
ATOM 646 N N . ASP A 1 84 ? 17.094 -15.359 -0.872 1 86.94 84 ASP A N 1
ATOM 647 C CA . ASP A 1 84 ? 17.953 -14.906 -1.966 1 86.94 84 ASP A CA 1
ATOM 648 C C . ASP A 1 84 ? 18.703 -16.078 -2.596 1 86.94 84 ASP A C 1
ATOM 650 O O . ASP A 1 84 ? 18.422 -17.25 -2.279 1 86.94 84 ASP A O 1
ATOM 654 N N . GLU A 1 85 ? 19.594 -15.75 -3.572 1 85.5 85 GLU A N 1
ATOM 655 C CA . GLU A 1 85 ? 20.328 -16.781 -4.32 1 85.5 85 GLU A CA 1
ATOM 656 C C . GLU A 1 85 ? 21.172 -17.641 -3.391 1 85.5 85 GLU A C 1
ATOM 658 O O . GLU A 1 85 ? 21.422 -18.812 -3.689 1 85.5 85 GLU A O 1
ATOM 663 N N . ASP A 1 86 ? 21.562 -17.062 -2.217 1 90.31 86 ASP A N 1
ATOM 664 C CA . ASP A 1 86 ? 22.406 -17.781 -1.267 1 90.31 86 ASP A CA 1
ATOM 665 C C . ASP A 1 86 ? 21.562 -18.516 -0.222 1 90.31 86 ASP A C 1
ATOM 667 O O . ASP A 1 86 ? 22.094 -19.094 0.719 1 90.31 86 ASP A O 1
ATOM 671 N N . GLY A 1 87 ? 20.344 -18.391 -0.364 1 87.44 87 GLY A N 1
ATOM 672 C CA . GLY A 1 87 ? 19.453 -19.047 0.558 1 87.44 87 GLY A CA 1
ATOM 673 C C . GLY A 1 87 ? 19.156 -18.25 1.807 1 87.44 87 GLY A C 1
ATOM 674 O O . GLY A 1 87 ? 18.469 -18.719 2.715 1 87.44 87 GLY A O 1
ATOM 675 N N . LYS A 1 88 ? 19.625 -17.078 1.879 1 90.94 88 LYS A N 1
ATOM 676 C CA . LYS A 1 88 ? 19.375 -16.203 3.025 1 90.94 88 LYS A CA 1
ATOM 677 C C . LYS A 1 88 ? 17.969 -15.609 2.967 1 90.94 88 LYS A C 1
ATOM 679 O O . LYS A 1 88 ? 17.531 -15.156 1.909 1 90.94 88 LYS A O 1
ATOM 684 N N . GLU A 1 89 ? 17.312 -15.602 4.117 1 92.88 89 GLU A N 1
ATOM 685 C CA . GLU A 1 89 ? 15.961 -15.062 4.18 1 92.88 89 GLU A CA 1
ATOM 686 C C . GLU A 1 89 ? 15.969 -13.539 4.129 1 92.88 89 GLU A C 1
ATOM 688 O O . GLU A 1 89 ? 16.781 -12.891 4.793 1 92.88 89 GLU A O 1
ATOM 693 N N . ILE A 1 90 ? 15.125 -13.047 3.266 1 94.06 90 ILE A N 1
ATOM 694 C CA . ILE A 1 90 ? 14.867 -11.617 3.189 1 94.06 90 ILE A CA 1
ATOM 695 C C . ILE A 1 90 ? 13.461 -11.312 3.721 1 94.06 90 ILE A C 1
ATOM 697 O O . ILE A 1 90 ? 12.477 -11.875 3.236 1 94.06 90 ILE A O 1
ATOM 701 N N . HIS A 1 91 ? 13.383 -10.492 4.711 1 96.5 91 HIS A N 1
ATOM 702 C CA . HIS A 1 91 ? 12.109 -10.094 5.297 1 96.5 91 HIS A CA 1
ATOM 703 C C . HIS A 1 91 ? 11.664 -8.734 4.77 1 96.5 91 HIS A C 1
ATOM 705 O O . HIS A 1 91 ? 12.453 -7.781 4.754 1 96.5 91 HIS A O 1
ATOM 711 N N . SER A 1 92 ? 10.43 -8.711 4.352 1 97.5 92 SER A N 1
ATOM 712 C CA . SER A 1 92 ? 9.883 -7.461 3.82 1 97.5 92 SER A CA 1
ATOM 713 C C . SER A 1 92 ? 8.438 -7.254 4.262 1 97.5 92 SER A C 1
ATOM 715 O O . SER A 1 92 ? 7.746 -8.219 4.594 1 97.5 92 SER A O 1
ATOM 717 N N . SER A 1 93 ? 8.047 -6.043 4.375 1 97.94 93 SER A N 1
ATOM 718 C CA . SER A 1 93 ? 6.629 -5.688 4.422 1 97.94 93 SER A CA 1
ATOM 719 C C . SER A 1 93 ? 6.109 -5.305 3.039 1 97.94 93 SER A C 1
ATOM 721 O O . SER A 1 93 ? 6.836 -4.723 2.234 1 97.94 93 SER A O 1
ATOM 723 N N . TYR A 1 94 ? 4.879 -5.652 2.846 1 97.81 94 TYR A N 1
ATOM 724 C CA . TYR A 1 94 ? 4.367 -5.387 1.509 1 97.81 94 TYR A CA 1
ATOM 725 C C . TYR A 1 94 ? 2.943 -4.844 1.57 1 97.81 94 TYR A C 1
ATOM 727 O O . TYR A 1 94 ? 2.234 -5.055 2.557 1 97.81 94 TYR A O 1
ATOM 735 N N . CYS A 1 95 ? 2.562 -4.129 0.58 1 98.62 95 CYS A N 1
ATOM 736 C CA . CYS A 1 95 ? 1.209 -3.701 0.242 1 98.62 95 CYS A CA 1
ATOM 737 C C . CYS A 1 95 ? 0.947 -3.854 -1.252 1 98.62 95 CYS A C 1
ATOM 739 O O . CYS A 1 95 ? 1.475 -3.088 -2.061 1 98.62 95 CYS A O 1
ATOM 741 N N . ASP A 1 96 ? 0.152 -4.785 -1.629 1 98.62 96 ASP A N 1
ATOM 742 C CA . ASP A 1 96 ? -0.226 -5.07 -3.01 1 98.62 96 ASP A CA 1
ATOM 743 C C . ASP A 1 96 ? -1.634 -4.562 -3.311 1 98.62 96 ASP A C 1
ATOM 745 O O . ASP A 1 96 ? -2.594 -4.938 -2.635 1 98.62 96 ASP A O 1
ATOM 749 N N . VAL A 1 97 ? -1.746 -3.738 -4.293 1 98.75 97 VAL A N 1
ATOM 750 C CA . VAL A 1 97 ? -3.053 -3.291 -4.762 1 98.75 97 VAL A CA 1
ATOM 751 C C . VAL A 1 97 ? -3.395 -3.988 -6.078 1 98.75 97 VAL A C 1
ATOM 753 O O . VAL A 1 97 ? -2.713 -3.793 -7.086 1 98.75 97 VAL A O 1
ATOM 756 N N . TRP A 1 98 ? -4.426 -4.738 -5.996 1 98.56 98 TRP A N 1
ATOM 757 C CA . TRP A 1 98 ? -4.902 -5.504 -7.145 1 98.56 98 TRP A CA 1
ATOM 758 C C . TRP A 1 98 ? -6.148 -4.863 -7.746 1 98.56 98 TRP A C 1
ATOM 760 O O . TRP A 1 98 ? -7.047 -4.434 -7.016 1 98.56 98 TRP A O 1
ATOM 770 N N . ARG A 1 99 ? -6.176 -4.816 -9.047 1 98.56 99 ARG A N 1
ATOM 771 C CA . ARG A 1 99 ? -7.395 -4.434 -9.758 1 98.56 99 ARG A CA 1
ATOM 772 C C . ARG A 1 99 ? -7.984 -5.617 -10.516 1 98.56 99 ARG A C 1
ATOM 774 O O . ARG A 1 99 ? -7.254 -6.379 -11.148 1 98.56 99 ARG A O 1
ATOM 781 N N . PHE A 1 100 ? -9.258 -5.746 -10.461 1 98.38 100 PHE A N 1
ATOM 782 C CA . PHE A 1 100 ? -9.977 -6.844 -11.094 1 98.38 100 PHE A CA 1
ATOM 783 C C . PHE A 1 100 ? -10.75 -6.352 -12.312 1 98.38 100 PHE A C 1
ATOM 785 O O . PHE A 1 100 ? -11.195 -5.203 -12.352 1 98.38 100 PHE A O 1
ATOM 792 N N . ARG A 1 101 ? -10.891 -7.043 -13.25 1 97.69 101 ARG A N 1
ATOM 793 C CA . ARG A 1 101 ? -11.867 -6.984 -14.328 1 97.69 101 ARG A CA 1
ATOM 794 C C . ARG A 1 101 ? -12.719 -8.25 -14.367 1 97.69 101 ARG A C 1
ATOM 796 O O . ARG A 1 101 ? -12.25 -9.312 -14.789 1 97.69 101 ARG A O 1
ATOM 803 N N . GLY A 1 102 ? -13.969 -8.086 -13.867 1 95.69 102 GLY A N 1
ATOM 804 C CA . GLY A 1 102 ? -14.703 -9.312 -13.578 1 95.69 102 GLY A CA 1
ATOM 805 C C . GLY A 1 102 ? -14.031 -10.172 -12.523 1 95.69 102 GLY A C 1
ATOM 806 O O . GLY A 1 102 ? -13.734 -9.695 -11.422 1 95.69 102 GLY A O 1
ATOM 807 N N . ASP A 1 103 ? -13.75 -11.406 -12.836 1 96.5 103 ASP A N 1
ATOM 808 C CA . ASP A 1 103 ? -13.172 -12.305 -11.844 1 96.5 103 ASP A CA 1
ATOM 809 C C . ASP A 1 103 ? -11.68 -12.5 -12.094 1 96.5 103 ASP A C 1
ATOM 811 O O . ASP A 1 103 ? -11.07 -13.438 -11.562 1 96.5 103 ASP A O 1
ATOM 815 N N . LYS A 1 104 ? -11.125 -11.609 -12.859 1 98.38 104 LYS A N 1
ATOM 816 C CA . LYS A 1 104 ? -9.727 -11.773 -13.227 1 98.38 104 LYS A CA 1
ATOM 817 C C . LYS A 1 104 ? -8.867 -10.664 -12.633 1 98.38 104 LYS A C 1
ATOM 819 O O . LYS A 1 104 ? -9.289 -9.508 -12.57 1 98.38 104 LYS A O 1
ATOM 824 N N . LEU A 1 105 ? -7.699 -11.031 -12.242 1 98.62 105 LEU A N 1
ATOM 825 C CA . LEU A 1 105 ? -6.672 -10.078 -11.82 1 98.62 105 LEU A CA 1
ATOM 826 C C . LEU A 1 105 ? -6.031 -9.406 -13.031 1 98.62 105 LEU A C 1
ATOM 828 O O . LEU A 1 105 ? -5.348 -10.07 -13.82 1 98.62 105 LEU A O 1
ATOM 832 N N . VAL A 1 106 ? -6.191 -8.07 -13.164 1 98.69 106 VAL A N 1
ATOM 833 C CA . VAL A 1 106 ? -5.754 -7.445 -14.406 1 98.69 106 VAL A CA 1
ATOM 834 C C . VAL A 1 106 ? -4.602 -6.48 -14.125 1 98.69 106 VAL A C 1
ATOM 836 O O . VAL A 1 106 ? -3.895 -6.059 -15.039 1 98.69 106 VAL A O 1
ATOM 839 N N . GLU A 1 107 ? -4.453 -6.059 -12.859 1 98.75 107 GLU A N 1
ATOM 840 C CA . GLU A 1 107 ? -3.371 -5.141 -12.523 1 98.75 107 GLU A CA 1
ATOM 841 C C . GLU A 1 107 ? -2.9 -5.344 -11.086 1 98.75 107 GLU A C 1
ATOM 843 O O . GLU A 1 107 ? -3.715 -5.547 -10.18 1 98.75 107 GLU A O 1
ATOM 848 N N . LEU A 1 108 ? -1.592 -5.297 -10.898 1 98.69 108 LEU A N 1
ATOM 849 C CA . LEU A 1 108 ? -0.959 -5.266 -9.586 1 98.69 108 LEU A CA 1
ATOM 850 C C . LEU A 1 108 ? -0.042 -4.055 -9.445 1 98.69 108 LEU A C 1
ATOM 852 O O . LEU A 1 108 ? 0.743 -3.762 -10.352 1 98.69 108 LEU A O 1
ATOM 856 N N . ARG A 1 109 ? -0.205 -3.33 -8.445 1 98.56 109 ARG A N 1
ATOM 857 C CA . ARG A 1 109 ? 0.801 -2.398 -7.949 1 98.56 109 ARG A CA 1
ATOM 858 C C . ARG A 1 109 ? 1.369 -2.865 -6.613 1 98.56 109 ARG A C 1
ATOM 860 O O . ARG A 1 109 ? 0.681 -2.822 -5.59 1 98.56 109 ARG A O 1
ATOM 867 N N . ALA A 1 110 ? 2.582 -3.297 -6.684 1 98.56 110 ALA A N 1
ATOM 868 C CA . ALA A 1 110 ? 3.186 -3.934 -5.516 1 98.56 110 ALA A CA 1
ATOM 869 C C . ALA A 1 110 ? 4.199 -3.006 -4.848 1 98.56 110 ALA A C 1
ATOM 871 O O . ALA A 1 110 ? 5.16 -2.566 -5.484 1 98.56 110 ALA A O 1
ATOM 872 N N . PHE A 1 111 ? 3.967 -2.662 -3.635 1 98.62 111 PHE A N 1
ATOM 873 C CA . PHE A 1 111 ? 4.906 -1.963 -2.766 1 98.62 111 PHE A CA 1
ATOM 874 C C . PHE A 1 111 ? 5.566 -2.934 -1.795 1 98.62 111 PHE A C 1
ATOM 876 O O . PHE A 1 111 ? 4.918 -3.449 -0.884 1 98.62 111 PHE A O 1
ATOM 883 N N . VAL A 1 112 ? 6.805 -3.215 -1.985 1 97.88 112 VAL A N 1
ATOM 884 C CA . VAL A 1 112 ? 7.543 -4.156 -1.151 1 97.88 112 VAL A CA 1
ATOM 885 C C . VAL A 1 112 ? 8.812 -3.494 -0.618 1 97.88 112 VAL A C 1
ATOM 887 O O . VAL A 1 112 ? 9.641 -3.012 -1.394 1 97.88 112 VAL A O 1
ATOM 890 N N . ILE A 1 113 ? 8.938 -3.457 0.692 1 98 113 ILE A N 1
ATOM 891 C CA . ILE A 1 113 ? 10.062 -2.779 1.336 1 98 113 ILE A CA 1
ATOM 892 C C . ILE A 1 113 ? 10.734 -3.723 2.332 1 98 113 ILE A C 1
ATOM 894 O O . ILE A 1 113 ? 10.07 -4.277 3.213 1 98 113 ILE A O 1
ATOM 898 N N . GLU A 1 114 ? 12 -3.896 2.092 1 96.38 114 GLU A N 1
ATOM 899 C CA . GLU A 1 114 ? 12.742 -4.746 3.018 1 96.38 114 GLU A CA 1
ATOM 900 C C . GLU A 1 114 ? 12.695 -4.188 4.438 1 9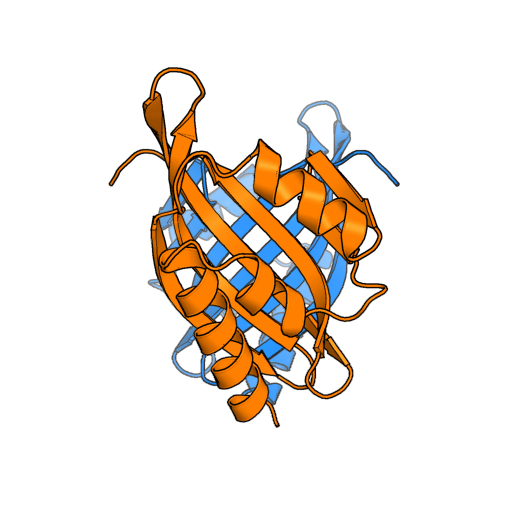6.38 114 GLU A C 1
ATOM 902 O O . GLU A 1 114 ? 12.859 -2.98 4.637 1 96.38 114 GLU A O 1
ATOM 907 N N . THR A 1 115 ? 12.375 -5.051 5.332 1 95.75 115 THR A N 1
ATOM 908 C CA . THR A 1 115 ? 12.32 -4.684 6.742 1 95.75 115 THR A CA 1
ATOM 909 C C . THR A 1 115 ? 13.133 -5.66 7.59 1 95.75 115 THR A C 1
ATOM 911 O O . THR A 1 115 ? 13.547 -6.711 7.102 1 95.75 115 THR A O 1
ATOM 914 N N . GLU A 1 116 ? 13.477 -5.18 8.75 1 84.38 116 GLU A N 1
ATOM 915 C CA . GLU A 1 116 ? 14.195 -6.082 9.648 1 84.38 116 GLU A CA 1
ATOM 916 C C . GLU A 1 116 ? 13.258 -7.148 10.211 1 84.38 116 GLU A C 1
ATOM 918 O O . GLU A 1 116 ? 12.07 -6.895 10.422 1 84.38 116 GLU A O 1
ATOM 923 N N . ALA A 1 117 ? 13.875 -8.328 10.203 1 70.06 117 ALA A N 1
ATOM 924 C CA . ALA A 1 117 ? 13.086 -9.438 10.742 1 70.06 117 ALA A CA 1
ATOM 925 C C . ALA A 1 117 ? 12.555 -9.102 12.133 1 70.06 117 ALA A C 1
ATOM 927 O O . ALA A 1 117 ? 13.25 -8.484 12.938 1 70.06 117 ALA A O 1
ATOM 928 N N . LYS A 1 118 ? 11.312 -9.188 12.289 1 59.97 118 LYS A N 1
ATOM 929 C CA . LYS A 1 118 ? 10.711 -8.969 13.602 1 59.97 118 LYS A CA 1
ATOM 930 C C . LYS A 1 118 ? 11.109 -10.07 14.586 1 59.97 118 LYS A C 1
ATOM 932 O O . LYS A 1 118 ? 11.227 -11.234 14.203 1 59.97 118 LYS A O 1
ATOM 937 N N . MET B 1 1 ? -20.188 4.41 5.977 1 73.62 1 MET B N 1
ATOM 938 C CA . MET B 1 1 ? -19.047 4.316 6.879 1 73.62 1 MET B CA 1
ATOM 939 C C . MET B 1 1 ? -17.734 4.387 6.102 1 73.62 1 MET B C 1
ATOM 941 O O . MET B 1 1 ? -16.891 5.238 6.375 1 73.62 1 MET B O 1
ATOM 945 N N . PRO B 1 2 ? -17.594 3.543 5.113 1 80.38 2 PRO B N 1
ATOM 946 C CA . PRO B 1 2 ? -16.359 3.678 4.336 1 80.38 2 PRO B CA 1
ATOM 947 C C . PRO B 1 2 ? -16.312 4.98 3.543 1 80.38 2 PRO B C 1
ATOM 949 O O . PRO B 1 2 ? -15.25 5.605 3.453 1 80.38 2 PRO B O 1
ATOM 952 N N . GLU B 1 3 ? -17.344 5.48 3.111 1 87.44 3 GLU B N 1
ATOM 953 C CA . GLU B 1 3 ? -17.375 6.723 2.348 1 87.44 3 GLU B CA 1
ATOM 954 C C . GLU B 1 3 ? -17.062 7.922 3.232 1 87.44 3 GLU B C 1
ATOM 956 O O . GLU B 1 3 ? -16.391 8.867 2.793 1 87.44 3 GLU B O 1
ATOM 961 N N . LYS B 1 4 ? -17.562 7.828 4.395 1 94.38 4 LYS B N 1
ATOM 962 C CA . LYS B 1 4 ? -17.281 8.906 5.336 1 94.38 4 LYS B CA 1
ATOM 963 C C . LYS B 1 4 ? -15.789 8.969 5.652 1 94.38 4 LYS B C 1
ATOM 965 O O . LYS B 1 4 ? -15.211 10.062 5.73 1 94.38 4 LYS B O 1
ATOM 970 N N . ASN B 1 5 ? -15.227 7.816 5.84 1 96.88 5 ASN B N 1
ATOM 971 C CA . ASN B 1 5 ? -13.789 7.77 6.125 1 96.88 5 ASN B CA 1
ATOM 972 C C . ASN B 1 5 ? -12.977 8.359 4.98 1 96.88 5 ASN B C 1
ATOM 974 O O . ASN B 1 5 ? -11.984 9.062 5.211 1 96.88 5 ASN B O 1
ATOM 978 N N . LYS B 1 6 ? -13.367 8.094 3.75 1 97.5 6 LYS B N 1
ATOM 979 C CA . LYS B 1 6 ? -12.688 8.672 2.592 1 97.5 6 LYS B CA 1
ATOM 980 C C . LYS B 1 6 ? -12.789 10.195 2.592 1 97.5 6 LYS B C 1
ATOM 982 O O . LYS B 1 6 ? -11.805 10.883 2.318 1 97.5 6 LYS B O 1
ATOM 987 N N . ALA B 1 7 ? -13.945 10.688 2.873 1 97.25 7 ALA B N 1
ATOM 988 C CA . ALA B 1 7 ? -14.164 12.133 2.906 1 97.25 7 ALA B CA 1
ATOM 989 C C . ALA B 1 7 ? -13.289 12.797 3.971 1 97.25 7 ALA B C 1
ATOM 991 O O . ALA B 1 7 ? -12.711 13.859 3.736 1 97.25 7 ALA B O 1
ATOM 992 N N . ILE B 1 8 ? -13.227 12.156 5.098 1 97.56 8 ILE B N 1
ATOM 993 C CA . ILE B 1 8 ? -12.398 12.672 6.188 1 97.56 8 ILE B CA 1
ATOM 994 C C . ILE B 1 8 ? -10.938 12.719 5.75 1 97.56 8 ILE B C 1
ATOM 996 O O . ILE B 1 8 ? -10.258 13.727 5.945 1 97.56 8 ILE B O 1
ATOM 1000 N N . LEU B 1 9 ? -10.477 11.641 5.16 1 97.81 9 LEU B N 1
ATOM 1001 C CA . LEU B 1 9 ? -9.086 11.594 4.723 1 97.81 9 LEU B CA 1
ATOM 1002 C C . LEU B 1 9 ? -8.812 12.648 3.652 1 97.81 9 LEU B C 1
ATOM 1004 O O . LEU B 1 9 ? -7.762 13.281 3.654 1 97.81 9 LEU B O 1
ATOM 1008 N N . GLU B 1 10 ? -9.75 12.82 2.746 1 97.12 10 GLU B N 1
ATOM 1009 C CA . GLU B 1 10 ? -9.609 13.828 1.706 1 97.12 10 GLU B CA 1
ATOM 1010 C C . GLU B 1 10 ? -9.531 15.234 2.309 1 97.12 10 GLU B C 1
ATOM 1012 O O . GLU B 1 10 ? -8.719 16.047 1.874 1 97.12 10 GLU B O 1
ATOM 1017 N N . GLU B 1 11 ? -10.344 15.492 3.281 1 97 11 GLU B N 1
ATOM 1018 C CA . GLU B 1 11 ? -10.305 16.781 3.977 1 97 11 GLU B CA 1
ATOM 1019 C C . GLU B 1 11 ? -8.984 16.969 4.711 1 97 11 GLU B C 1
ATOM 1021 O O . GLU B 1 11 ? -8.398 18.047 4.68 1 97 11 GLU B O 1
ATOM 1026 N N . ALA B 1 12 ? -8.57 15.922 5.348 1 97.12 12 ALA B N 1
ATOM 1027 C CA . ALA B 1 12 ? -7.301 15.969 6.062 1 97.12 12 ALA B CA 1
ATOM 1028 C C . ALA B 1 12 ? -6.148 16.25 5.109 1 97.12 12 ALA B C 1
ATOM 1030 O O . ALA B 1 12 ? -5.309 17.125 5.379 1 97.12 12 ALA B O 1
ATOM 1031 N N . ASN B 1 13 ? -6.121 15.562 3.975 1 95.62 13 ASN B N 1
ATOM 1032 C CA . ASN B 1 13 ? -5.074 15.758 2.979 1 95.62 13 ASN B CA 1
ATOM 1033 C C . ASN B 1 13 ? -5.098 17.172 2.408 1 95.62 13 ASN B C 1
ATOM 1035 O O . ASN B 1 13 ? -4.051 17.734 2.092 1 95.62 13 ASN B O 1
ATOM 1039 N N . ALA B 1 14 ? -6.27 17.719 2.217 1 95.56 14 ALA B N 1
ATOM 1040 C CA . ALA B 1 14 ? -6.406 19.094 1.735 1 95.56 14 ALA B CA 1
ATOM 1041 C C . ALA B 1 14 ? -5.766 20.094 2.705 1 95.56 14 ALA B C 1
ATOM 1043 O O . ALA B 1 14 ? -5.148 21.062 2.285 1 95.56 14 ALA B O 1
ATOM 1044 N N . ALA B 1 15 ? -5.93 19.859 3.994 1 95.62 15 ALA B N 1
ATOM 1045 C CA . ALA B 1 15 ? -5.309 20.703 5.012 1 95.62 15 ALA B CA 1
ATOM 1046 C C . ALA B 1 15 ? -3.787 20.688 4.883 1 95.62 15 ALA B C 1
ATOM 1048 O O . ALA B 1 15 ? -3.139 21.734 4.973 1 95.62 15 ALA B O 1
ATOM 1049 N N . VAL B 1 16 ? -3.186 19.531 4.656 1 93.44 16 VAL B N 1
ATOM 1050 C CA . VAL B 1 16 ? -1.742 19.391 4.488 1 93.44 16 VAL B CA 1
ATOM 1051 C C . VAL B 1 16 ? -1.293 20.156 3.244 1 93.44 16 VAL B C 1
ATOM 1053 O O . VAL B 1 16 ? -0.29 20.875 3.275 1 93.44 16 VAL B O 1
ATOM 1056 N N . ALA B 1 17 ? -2.016 19.969 2.168 1 91.75 17 ALA B N 1
ATOM 1057 C CA . ALA B 1 17 ? -1.688 20.625 0.901 1 91.75 17 ALA B CA 1
ATOM 1058 C C . ALA B 1 17 ? -1.655 22.141 1.057 1 91.75 17 ALA B C 1
ATOM 1060 O O . ALA B 1 17 ? -0.911 22.828 0.353 1 91.75 17 ALA B O 1
ATOM 1061 N N . GLU B 1 18 ? -2.393 22.656 2.041 1 93.38 18 GLU B N 1
ATOM 1062 C CA . GLU B 1 18 ? -2.477 24.094 2.289 1 93.38 18 GLU B CA 1
ATOM 1063 C C . GLU B 1 18 ? -1.483 24.531 3.365 1 93.38 18 GLU B C 1
ATOM 1065 O O . GLU B 1 18 ? -1.405 25.703 3.707 1 93.38 18 GLU B O 1
ATOM 1070 N N . GLY B 1 19 ? -0.799 23.594 3.9 1 92.31 19 GLY B N 1
ATOM 1071 C CA . GLY B 1 19 ? 0.156 23.891 4.957 1 92.31 19 GLY B CA 1
ATOM 1072 C C . GLY B 1 19 ? -0.489 24.016 6.324 1 92.31 19 GLY B C 1
ATOM 1073 O O . GLY B 1 19 ? 0.148 24.484 7.277 1 92.31 19 GLY B O 1
ATOM 1074 N N . ASN B 1 20 ? -1.765 23.703 6.426 1 95.25 20 ASN B N 1
ATOM 1075 C CA . ASN B 1 20 ? -2.488 23.719 7.691 1 95.25 20 ASN B CA 1
ATOM 1076 C C . ASN B 1 20 ? -2.293 22.406 8.461 1 95.25 20 ASN B C 1
ATOM 1078 O O . ASN B 1 20 ? -3.229 21.625 8.602 1 95.25 20 ASN B O 1
ATOM 1082 N N . TYR B 1 21 ? -1.177 22.203 9.102 1 95.31 21 TYR B N 1
ATOM 1083 C CA . TYR B 1 21 ? -0.793 20.938 9.727 1 95.31 21 TYR B CA 1
ATOM 1084 C C . TYR B 1 21 ? -1.606 20.703 10.992 1 95.31 21 TYR B C 1
ATOM 1086 O O . TYR B 1 21 ? -1.954 19.547 11.305 1 95.31 21 TYR B O 1
ATOM 1094 N N . GLU B 1 22 ? -1.892 21.75 11.695 1 95.94 22 GLU B N 1
ATOM 1095 C CA . GLU B 1 22 ? -2.729 21.562 12.875 1 95.94 22 GLU B CA 1
ATOM 1096 C C . GLU B 1 22 ? -4.141 21.141 12.492 1 95.94 22 GLU B C 1
ATOM 1098 O O . GLU B 1 22 ? -4.781 20.375 13.211 1 95.94 22 GLU B O 1
ATOM 1103 N N . GLY B 1 23 ? -4.633 21.734 11.438 1 96.88 23 GLY B N 1
ATOM 1104 C CA . GLY B 1 23 ? -5.895 21.25 10.898 1 96.88 23 GLY B CA 1
ATOM 1105 C C . GLY B 1 23 ? -5.883 19.766 10.586 1 96.88 23 GLY B C 1
ATOM 1106 O O . GLY B 1 23 ? -6.82 19.047 10.938 1 96.88 23 GLY B O 1
ATOM 1107 N N . PHE B 1 24 ? -4.848 19.234 9.914 1 97.69 24 PHE B N 1
ATOM 1108 C CA . PHE B 1 24 ? -4.699 17.812 9.648 1 97.69 24 PHE B CA 1
ATOM 1109 C C . PHE B 1 24 ? -4.652 17.016 10.953 1 97.69 24 PHE B C 1
ATOM 1111 O O . PHE B 1 24 ? -5.348 16.016 11.094 1 97.69 24 PHE B O 1
ATOM 1118 N N . LEU B 1 25 ? -3.84 17.531 11.883 1 97.88 25 LEU B N 1
ATOM 1119 C CA . LEU B 1 25 ? -3.619 16.812 13.141 1 97.88 25 LEU B CA 1
ATOM 1120 C C . LEU B 1 25 ? -4.918 16.703 13.93 1 97.88 25 LEU B C 1
ATOM 1122 O O . LEU B 1 25 ? -5.074 15.797 14.742 1 97.88 25 LEU B O 1
ATOM 1126 N N . SER B 1 26 ? -5.82 17.625 13.727 1 98 26 SER B N 1
ATOM 1127 C CA . SER B 1 26 ? -7.098 17.578 14.438 1 98 26 SER B CA 1
ATOM 1128 C C . SER B 1 26 ? -7.898 16.344 14.055 1 98 26 SER B C 1
ATOM 1130 O O . SER B 1 26 ? -8.797 15.93 14.789 1 98 26 SER B O 1
ATOM 1132 N N . PHE B 1 27 ? -7.648 15.711 12.93 1 98.38 27 PHE B N 1
ATOM 1133 C CA . PHE B 1 27 ? -8.305 14.484 12.492 1 98.38 27 PHE B CA 1
ATOM 1134 C C . PHE B 1 27 ? -7.652 13.266 13.133 1 98.38 27 PHE B C 1
ATOM 1136 O O . PHE B 1 27 ? -8.211 12.164 13.086 1 98.38 27 PHE B O 1
ATOM 1143 N N . CYS B 1 28 ? -6.488 13.398 13.68 1 98.62 28 CYS B N 1
ATOM 1144 C CA . CYS B 1 28 ? -5.75 12.273 14.25 1 98.62 28 CYS B CA 1
ATOM 1145 C C . CYS B 1 28 ? -6.137 12.047 15.703 1 98.62 28 CYS B C 1
ATOM 1147 O O . CYS B 1 28 ? -6.375 13.008 16.438 1 98.62 28 CYS B O 1
ATOM 1149 N N . ALA B 1 29 ? -6.227 10.812 16.109 1 98.62 29 ALA B N 1
ATOM 1150 C CA . ALA B 1 29 ? -6.34 10.5 17.531 1 98.62 29 ALA B CA 1
ATOM 1151 C C . ALA B 1 29 ? -5.07 10.883 18.281 1 98.62 29 ALA B C 1
ATOM 1153 O O . ALA B 1 29 ? -3.984 10.938 17.703 1 98.62 29 ALA B O 1
ATOM 1154 N N . ASP B 1 30 ? -5.176 11.07 19.578 1 98.12 30 ASP B N 1
ATOM 1155 C CA . ASP B 1 30 ? -4.02 11.445 20.375 1 98.12 30 ASP B CA 1
ATOM 1156 C C . ASP B 1 30 ? -2.975 10.328 20.391 1 98.12 30 ASP B C 1
ATOM 1158 O O . ASP B 1 30 ? -1.772 10.602 20.453 1 98.12 30 ASP B O 1
ATOM 1162 N N . ASP B 1 31 ? -3.494 9.117 20.25 1 98.5 31 ASP B N 1
ATOM 1163 C CA . ASP B 1 31 ? -2.604 7.965 20.328 1 98.5 31 ASP B CA 1
ATOM 1164 C C . ASP B 1 31 ? -2.281 7.426 18.938 1 98.5 31 ASP B C 1
ATOM 1166 O O . ASP B 1 31 ? -1.973 6.242 18.781 1 98.5 31 ASP B O 1
ATOM 1170 N N . THR B 1 32 ? -2.414 8.258 17.922 1 98.81 32 THR B N 1
ATOM 1171 C CA . THR B 1 32 ? -2.15 7.824 16.562 1 98.81 32 THR B CA 1
ATOM 1172 C C . THR B 1 32 ? -0.729 7.285 16.422 1 98.81 32 THR B C 1
ATOM 1174 O O . THR B 1 32 ? 0.187 7.762 17.109 1 98.81 32 THR B O 1
ATOM 1177 N N . GLU B 1 33 ? -0.572 6.25 15.617 1 98.75 33 GLU B N 1
ATOM 1178 C CA . GLU B 1 33 ? 0.729 5.664 15.305 1 98.75 33 GLU B CA 1
ATOM 1179 C C . GLU B 1 33 ? 0.992 5.66 13.805 1 98.75 33 GLU B C 1
ATOM 1181 O O . GLU B 1 33 ? 0.159 5.195 13.023 1 98.75 33 GLU B O 1
ATOM 1186 N N . TRP B 1 34 ? 2.111 6.191 13.43 1 98.69 34 TRP B N 1
ATOM 1187 C CA . TRP B 1 34 ? 2.523 6.242 12.031 1 98.69 34 TRP B CA 1
ATOM 1188 C C . TRP B 1 34 ? 3.746 5.363 11.797 1 98.69 34 TRP B C 1
ATOM 1190 O O . TRP B 1 34 ? 4.82 5.625 12.344 1 98.69 34 TRP B O 1
ATOM 1200 N N . THR B 1 35 ? 3.57 4.383 10.992 1 98.44 35 THR B N 1
ATOM 1201 C CA . THR B 1 35 ? 4.699 3.555 10.578 1 98.44 35 THR B CA 1
ATOM 1202 C C . THR B 1 35 ? 5.117 3.883 9.148 1 98.44 35 THR B C 1
ATOM 1204 O O . THR B 1 35 ? 4.34 3.693 8.211 1 98.44 35 THR B O 1
ATOM 1207 N N . PHE B 1 36 ? 6.293 4.453 9.055 1 98.06 36 PHE B N 1
ATOM 1208 C CA . PHE B 1 36 ? 6.941 4.547 7.754 1 98.06 36 PHE B CA 1
ATOM 1209 C C . PHE B 1 36 ? 7.734 3.279 7.449 1 98.06 36 PHE B C 1
ATOM 1211 O O . PHE B 1 36 ? 8.844 3.104 7.949 1 98.06 36 PHE B O 1
ATOM 1218 N N . VAL B 1 37 ? 7.16 2.48 6.676 1 98.06 37 VAL B N 1
ATOM 1219 C CA . VAL B 1 37 ? 7.68 1.133 6.473 1 98.06 37 VAL B CA 1
ATOM 1220 C C . VAL B 1 37 ? 9.109 1.207 5.949 1 98.06 37 VAL B C 1
ATOM 1222 O O . VAL B 1 37 ? 9.391 1.922 4.984 1 98.06 37 VAL B O 1
ATOM 1225 N N . GLY B 1 38 ? 9.977 0.463 6.656 1 96.62 38 GLY B N 1
ATOM 1226 C CA . GLY B 1 38 ? 11.383 0.438 6.273 1 96.62 38 GLY B CA 1
ATOM 1227 C C . GLY B 1 38 ? 12.188 1.57 6.887 1 96.62 38 GLY B C 1
ATOM 1228 O O . GLY B 1 38 ? 13.398 1.666 6.668 1 96.62 38 GLY B O 1
ATOM 1229 N N . ASP B 1 39 ? 11.57 2.443 7.656 1 96.06 39 ASP B N 1
ATOM 1230 C CA . ASP B 1 39 ? 12.25 3.615 8.195 1 96.06 39 ASP B CA 1
ATOM 1231 C C . ASP B 1 39 ? 12.008 3.758 9.695 1 96.06 39 ASP B C 1
ATOM 1233 O O . ASP B 1 39 ? 12.734 3.176 10.5 1 96.06 39 ASP B O 1
ATOM 1237 N N . LYS B 1 40 ? 10.836 4.34 10.07 1 97.12 40 LYS B N 1
ATOM 1238 C CA . LYS B 1 40 ? 10.617 4.609 11.492 1 97.12 40 LYS B CA 1
ATOM 1239 C C . LYS B 1 40 ? 9.125 4.574 11.828 1 97.12 40 LYS B C 1
ATOM 1241 O O . LYS B 1 40 ? 8.281 4.555 10.938 1 97.12 40 LYS B O 1
ATOM 1246 N N . THR B 1 41 ? 8.914 4.516 13.133 1 98.19 41 THR B N 1
ATOM 1247 C CA . THR B 1 41 ? 7.559 4.602 13.664 1 98.19 41 THR B CA 1
ATOM 1248 C C . THR B 1 41 ? 7.426 5.781 14.625 1 98.19 41 THR B C 1
ATOM 1250 O O . THR B 1 41 ? 8.289 5.992 15.484 1 98.19 41 THR B O 1
ATOM 1253 N N . LEU B 1 42 ? 6.387 6.582 14.367 1 98.62 42 LEU B N 1
ATOM 1254 C CA . LEU B 1 42 ? 6.027 7.68 15.266 1 98.62 42 LEU B CA 1
ATOM 1255 C C . LEU B 1 42 ? 4.832 7.305 16.125 1 98.62 42 LEU B C 1
ATOM 1257 O O . LEU B 1 42 ? 3.832 6.789 15.625 1 98.62 42 LEU B O 1
ATOM 1261 N N . ARG B 1 43 ? 4.961 7.559 17.391 1 98.56 43 ARG B N 1
ATOM 1262 C CA . ARG B 1 43 ? 3.883 7.219 18.312 1 98.56 43 ARG B CA 1
ATOM 1263 C C . ARG B 1 43 ? 3.338 8.461 19 1 98.56 43 ARG B C 1
ATOM 1265 O O . ARG B 1 43 ? 4.066 9.148 19.719 1 98.56 43 ARG B O 1
ATOM 1272 N N . GLY B 1 44 ? 2.098 8.641 18.734 1 98.62 44 GLY B N 1
ATOM 1273 C CA . GLY B 1 44 ? 1.413 9.766 19.359 1 98.62 44 GLY B CA 1
ATOM 1274 C C . GLY B 1 44 ? 1.36 10.992 18.469 1 98.62 44 GLY B C 1
ATOM 1275 O O . GLY B 1 44 ? 2.275 11.234 17.672 1 98.62 44 GLY B O 1
ATOM 1276 N N . LYS B 1 45 ? 0.351 11.789 18.75 1 98.12 45 LYS B N 1
ATOM 1277 C CA . LYS B 1 45 ? 0.082 12.977 17.953 1 98.12 45 LYS B CA 1
ATOM 1278 C C . LYS B 1 45 ? 1.224 13.984 18.062 1 98.12 45 LYS B C 1
ATOM 1280 O O . LYS B 1 45 ? 1.573 14.641 17.078 1 98.12 45 LYS B O 1
ATOM 1285 N N . GLU B 1 46 ? 1.812 14.102 19.172 1 98 46 GLU B N 1
ATOM 1286 C CA . GLU B 1 46 ? 2.906 15.047 19.359 1 98 46 GLU B CA 1
ATOM 1287 C C . GLU B 1 46 ? 4.129 14.656 18.531 1 98 46 GLU B C 1
ATOM 1289 O O . GLU B 1 46 ? 4.789 15.516 17.953 1 98 46 GLU B O 1
ATOM 1294 N N . ALA B 1 47 ? 4.414 13.414 18.484 1 98.38 47 ALA B N 1
ATOM 1295 C CA . ALA B 1 47 ? 5.523 12.945 17.656 1 98.38 47 ALA B CA 1
ATOM 1296 C C . ALA B 1 47 ? 5.277 13.25 16.172 1 98.38 47 ALA B C 1
ATOM 1298 O O . ALA B 1 47 ? 6.191 13.656 15.461 1 98.38 47 ALA B O 1
ATOM 1299 N N . VAL B 1 48 ? 4.07 13.016 15.773 1 98.31 48 VAL B N 1
ATOM 1300 C CA . VAL B 1 48 ? 3.707 13.289 14.391 1 98.31 48 VAL B CA 1
ATOM 1301 C C . VAL B 1 48 ? 3.82 14.781 14.109 1 98.31 48 VAL B C 1
ATOM 1303 O O . VAL B 1 48 ? 4.359 15.188 13.07 1 98.31 48 VAL B O 1
ATOM 1306 N N . ARG B 1 49 ? 3.379 15.617 15.039 1 97.12 49 ARG B N 1
ATOM 1307 C CA . ARG B 1 49 ? 3.473 17.062 14.914 1 97.12 49 ARG B CA 1
ATOM 1308 C C . ARG B 1 49 ? 4.918 17.5 14.719 1 97.12 49 ARG B C 1
ATOM 1310 O O . ARG B 1 49 ? 5.219 18.281 13.797 1 97.12 49 ARG B O 1
ATOM 1317 N N . GLN B 1 50 ? 5.766 17 15.547 1 96.81 50 GLN B N 1
ATOM 1318 C CA . GLN B 1 50 ? 7.18 17.375 15.469 1 96.81 50 GLN B CA 1
ATOM 1319 C C . GLN B 1 50 ? 7.793 16.922 14.148 1 96.81 50 GLN B C 1
ATOM 1321 O O . GLN B 1 50 ? 8.578 17.656 13.539 1 96.81 50 GLN B O 1
ATOM 1326 N N . TRP B 1 51 ? 7.492 15.742 13.766 1 96.5 51 TRP B N 1
ATOM 1327 C CA . TRP B 1 51 ? 8 15.203 12.508 1 96.5 51 TRP B CA 1
ATOM 1328 C C . TRP B 1 51 ? 7.551 16.062 11.328 1 96.5 51 TRP B C 1
ATOM 1330 O O . TRP B 1 51 ? 8.359 16.406 10.469 1 96.5 51 TRP B O 1
ATOM 1340 N N . MET B 1 52 ? 6.262 16.375 11.289 1 94.19 52 MET B N 1
ATOM 1341 C CA . MET B 1 52 ? 5.715 17.156 10.188 1 94.19 52 MET B CA 1
ATOM 1342 C C . MET B 1 52 ? 6.391 18.531 10.109 1 94.19 52 MET B C 1
ATOM 1344 O O . MET B 1 52 ? 6.738 19 9.023 1 94.19 52 MET B O 1
ATOM 1348 N N . THR B 1 53 ? 6.551 19.125 11.219 1 89.38 53 THR B N 1
ATOM 1349 C CA . THR B 1 53 ? 7.16 20.438 11.297 1 89.38 53 THR B CA 1
ATOM 1350 C C . THR B 1 53 ? 8.586 20.422 10.766 1 89.38 53 THR B C 1
ATOM 1352 O O . THR B 1 53 ? 9.016 21.328 10.062 1 89.38 53 THR B O 1
ATOM 1355 N N . LYS B 1 54 ? 9.25 19.375 11.039 1 89.31 54 LYS B N 1
ATOM 1356 C CA . LYS B 1 54 ? 10.656 19.266 10.648 1 89.31 54 LYS B CA 1
ATOM 1357 C C . LYS B 1 54 ? 10.789 18.828 9.195 1 89.31 54 LYS B C 1
ATOM 1359 O O . LYS B 1 54 ? 11.695 19.281 8.492 1 89.31 54 LYS B O 1
ATOM 1364 N N . THR B 1 55 ? 9.93 17.984 8.789 1 88 55 THR B N 1
ATOM 1365 C CA . THR B 1 55 ? 10.102 17.297 7.52 1 88 55 THR B CA 1
ATOM 1366 C C . THR B 1 55 ? 9.461 18.094 6.383 1 88 55 THR B C 1
ATOM 1368 O O . THR B 1 55 ? 9.984 18.125 5.27 1 88 55 THR B O 1
ATOM 1371 N N . TYR B 1 56 ? 8.344 18.703 6.664 1 85.56 56 TYR B N 1
ATOM 1372 C CA . TYR B 1 56 ? 7.672 19.438 5.602 1 85.56 56 TYR B CA 1
ATOM 1373 C C . TYR B 1 56 ? 8.148 20.891 5.566 1 85.56 56 TYR B C 1
ATOM 1375 O O . TYR B 1 56 ? 7.551 21.766 6.203 1 85.56 56 TYR B O 1
ATOM 1383 N N . ILE B 1 57 ? 9.188 21.203 4.824 1 78.75 57 ILE B N 1
ATOM 1384 C CA . ILE B 1 57 ? 9.633 22.562 4.547 1 78.75 57 ILE B CA 1
ATOM 1385 C C . ILE B 1 57 ? 8.578 23.297 3.713 1 78.75 57 ILE B C 1
ATOM 1387 O O . ILE B 1 57 ? 8.281 24.469 3.955 1 78.75 57 ILE B O 1
ATOM 1391 N N . GLU B 1 58 ? 7.996 22.578 2.773 1 87.94 58 GLU B N 1
ATOM 1392 C CA . GLU B 1 58 ? 6.828 22.938 1.97 1 87.94 58 GLU B CA 1
ATOM 1393 C C . GLU B 1 58 ? 5.836 21.781 1.911 1 87.94 58 GLU B C 1
ATOM 1395 O O . GLU B 1 58 ? 6.219 20.609 2.051 1 87.94 58 GLU B O 1
ATOM 1400 N N . PRO B 1 59 ? 4.688 22.188 1.639 1 89.88 59 PRO B N 1
ATOM 1401 C CA . PRO B 1 59 ? 3.707 21.094 1.531 1 89.88 59 PRO B CA 1
ATOM 1402 C C . PRO B 1 59 ? 4.031 20.125 0.404 1 89.88 59 PRO B C 1
ATOM 1404 O O . PRO B 1 59 ? 4.406 20.547 -0.694 1 89.88 59 PRO B O 1
ATOM 1407 N N . PRO B 1 60 ? 3.928 18.828 0.683 1 91.06 60 PRO B N 1
ATOM 1408 C CA . PRO B 1 60 ? 4.105 17.859 -0.399 1 91.06 60 PRO B CA 1
ATOM 1409 C C . PRO B 1 60 ? 3.025 17.953 -1.472 1 91.06 60 PRO B C 1
ATOM 1411 O O . PRO B 1 60 ? 1.898 18.359 -1.179 1 91.06 60 PRO B O 1
ATOM 1414 N N . LYS B 1 61 ? 3.393 17.625 -2.607 1 91.44 61 LYS B N 1
ATOM 1415 C CA . LYS B 1 61 ? 2.443 17.547 -3.713 1 91.44 61 LYS B CA 1
ATOM 1416 C C . LYS B 1 61 ? 1.977 16.109 -3.938 1 91.44 61 LYS B C 1
ATOM 1418 O O . LYS B 1 61 ? 2.736 15.273 -4.438 1 91.44 61 LYS B O 1
ATOM 1423 N N . ASN B 1 62 ? 0.722 15.891 -3.611 1 93.75 62 ASN B N 1
ATOM 1424 C CA . ASN B 1 62 ? 0.168 14.547 -3.695 1 93.75 62 ASN B CA 1
ATOM 1425 C C . ASN B 1 62 ? -0.809 14.414 -4.859 1 93.75 62 ASN B C 1
ATOM 1427 O O . ASN B 1 62 ? -1.661 15.281 -5.062 1 93.75 62 ASN B O 1
ATOM 1431 N N . MET B 1 63 ? -0.583 13.453 -5.57 1 93.81 63 MET B N 1
ATOM 1432 C CA . MET B 1 63 ? -1.545 13.031 -6.582 1 93.81 63 MET B CA 1
ATOM 1433 C C . MET B 1 63 ? -2.129 11.664 -6.242 1 93.81 63 MET B C 1
ATOM 1435 O O . MET B 1 63 ? -1.467 10.641 -6.414 1 93.81 63 MET B O 1
ATOM 1439 N N . VAL B 1 64 ? -3.381 11.656 -5.824 1 95.25 64 VAL B N 1
ATOM 1440 C CA . VAL B 1 64 ? -4.035 10.414 -5.43 1 95.25 64 VAL B CA 1
ATOM 1441 C C . VAL B 1 64 ? -4.602 9.711 -6.664 1 95.25 64 VAL B C 1
ATOM 1443 O O . VAL B 1 64 ? -5.375 10.305 -7.418 1 95.25 64 VAL B O 1
ATOM 1446 N N . ALA B 1 65 ? -4.25 8.555 -6.82 1 95.38 65 ALA B N 1
ATOM 1447 C CA . ALA B 1 65 ? -4.75 7.758 -7.938 1 95.38 65 ALA B CA 1
ATOM 1448 C C . ALA B 1 65 ? -5.988 6.965 -7.535 1 95.38 65 ALA B C 1
ATOM 1450 O O . ALA B 1 65 ? -6.977 6.934 -8.273 1 95.38 65 ALA B O 1
ATOM 1451 N N . ASP B 1 66 ? -5.953 6.371 -6.461 1 96.31 66 ASP B N 1
ATOM 1452 C CA . ASP B 1 66 ? -7.062 5.559 -5.973 1 96.31 66 ASP B CA 1
ATOM 1453 C C . ASP B 1 66 ? -7.234 5.707 -4.465 1 96.31 66 ASP B C 1
ATOM 1455 O O . ASP B 1 66 ? -6.25 5.84 -3.734 1 96.31 66 ASP B O 1
ATOM 1459 N N . LEU B 1 67 ? -8.438 5.758 -4.059 1 97.44 67 LEU B N 1
ATOM 1460 C CA . LEU B 1 67 ? -8.844 5.641 -2.664 1 97.44 67 LEU B CA 1
ATOM 1461 C C . LEU B 1 67 ? -9.734 4.422 -2.459 1 97.44 67 LEU B C 1
ATOM 1463 O O . LEU B 1 67 ? -10.805 4.32 -3.07 1 97.44 67 LEU B O 1
ATOM 1467 N N . ILE B 1 68 ? -9.242 3.504 -1.675 1 97.56 68 ILE B N 1
ATOM 1468 C CA . ILE B 1 68 ? -9.945 2.244 -1.445 1 97.56 68 ILE B CA 1
ATO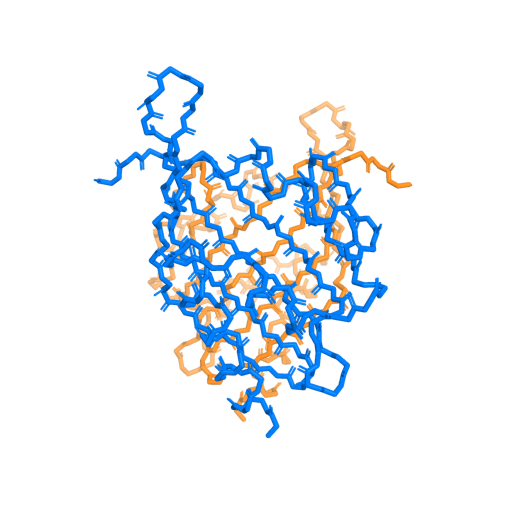M 1469 C C . ILE B 1 68 ? -10.312 2.123 0.031 1 97.56 68 ILE B C 1
ATOM 1471 O O . ILE B 1 68 ? -9.445 2.17 0.903 1 97.56 68 ILE B O 1
ATOM 1475 N N . ALA B 1 69 ? -11.633 1.981 0.283 1 97.62 69 ALA B N 1
ATOM 1476 C CA . ALA B 1 69 ? -12.062 1.966 1.679 1 97.62 69 ALA B CA 1
ATOM 1477 C C . ALA B 1 69 ? -12.906 0.728 1.979 1 97.62 69 ALA B C 1
ATOM 1479 O O . ALA B 1 69 ? -13.711 0.303 1.15 1 97.62 69 ALA B O 1
ATOM 1480 N N . GLU B 1 70 ? -12.695 0.17 3.111 1 96.94 70 GLU B N 1
ATOM 1481 C CA . GLU B 1 70 ? -13.516 -0.896 3.676 1 96.94 70 GLU B CA 1
ATOM 1482 C C . GLU B 1 70 ? -13.422 -0.92 5.199 1 96.94 70 GLU B C 1
ATOM 1484 O O . GLU B 1 70 ? -12.32 -0.903 5.758 1 96.94 70 GLU B O 1
ATOM 1489 N N . GLY B 1 71 ? -14.578 -1.051 5.797 1 95 71 GLY B N 1
ATOM 1490 C CA . GLY B 1 71 ? -14.547 -1.007 7.25 1 95 71 GLY B CA 1
ATOM 1491 C C . GLY B 1 71 ? -13.891 0.244 7.797 1 95 71 GLY B C 1
ATOM 1492 O O . GLY B 1 71 ? -14.258 1.36 7.422 1 95 71 GLY B O 1
ATOM 1493 N N . ASP B 1 72 ? -12.883 0.012 8.625 1 96.69 72 ASP B N 1
ATOM 1494 C CA . ASP B 1 72 ? -12.203 1.133 9.273 1 96.69 72 ASP B CA 1
ATOM 1495 C C . ASP B 1 72 ? -10.93 1.515 8.523 1 96.69 72 ASP B C 1
ATOM 1497 O O . ASP B 1 72 ? -10.109 2.275 9.039 1 96.69 72 ASP B O 1
ATOM 1501 N N . PHE B 1 73 ? -10.875 0.99 7.352 1 98 73 PHE B N 1
ATOM 1502 C CA . PHE B 1 73 ? -9.617 1.204 6.645 1 98 73 PHE B CA 1
ATOM 1503 C C . PHE B 1 73 ? -9.836 2.039 5.387 1 98 73 PHE B C 1
ATOM 1505 O O . PHE B 1 73 ? -10.883 1.925 4.734 1 98 73 PHE B O 1
ATOM 1512 N N . VAL B 1 74 ? -8.883 2.875 5.078 1 98.44 74 VAL B N 1
ATOM 1513 C CA . VAL B 1 74 ? -8.789 3.568 3.797 1 98.44 74 VAL B CA 1
ATOM 1514 C C . VAL B 1 74 ? -7.363 3.455 3.252 1 98.44 74 VAL B C 1
ATOM 1516 O O . VAL B 1 74 ? -6.398 3.779 3.949 1 98.44 74 VAL B O 1
ATOM 1519 N N . THR B 1 75 ? -7.266 2.98 2.084 1 98.56 75 THR B N 1
ATOM 1520 C CA . THR B 1 75 ? -6 2.949 1.359 1 98.56 75 THR B CA 1
ATOM 1521 C C . THR B 1 75 ? -5.934 4.078 0.336 1 98.56 75 THR B C 1
ATOM 1523 O O . THR B 1 75 ? -6.844 4.238 -0.48 1 98.56 75 THR B O 1
ATOM 1526 N N . ALA B 1 76 ? -4.902 4.871 0.438 1 98.25 76 ALA B N 1
ATOM 1527 C CA . ALA B 1 76 ? -4.621 5.906 -0.554 1 98.25 76 ALA B CA 1
ATOM 1528 C C . ALA B 1 76 ? -3.346 5.59 -1.33 1 98.25 76 ALA B C 1
ATOM 1530 O O . ALA B 1 76 ? -2.285 5.383 -0.735 1 98.25 76 ALA B O 1
ATOM 1531 N N . LEU B 1 77 ? -3.461 5.508 -2.578 1 97.62 77 LEU B N 1
ATOM 1532 C CA . LEU B 1 77 ? -2.25 5.281 -3.359 1 97.62 77 LEU B CA 1
ATOM 1533 C C . LEU B 1 77 ? -2.129 6.309 -4.484 1 97.62 77 LEU B C 1
ATOM 1535 O O . LEU B 1 77 ? -3.139 6.797 -4.996 1 97.62 77 LEU B O 1
ATOM 1539 N N . GLY B 1 78 ? -0.879 6.691 -4.805 1 97.12 78 GLY B N 1
ATOM 1540 C CA . GLY B 1 78 ? -0.574 7.68 -5.828 1 97.12 78 GLY B CA 1
ATOM 1541 C C . GLY B 1 78 ? 0.892 8.07 -5.863 1 97.12 78 GLY B C 1
ATOM 1542 O O . GLY B 1 78 ? 1.768 7.23 -5.633 1 97.12 78 GLY B O 1
ATOM 1543 N N . ASP B 1 79 ? 1.044 9.266 -6.277 1 97.19 79 ASP B N 1
ATOM 1544 C CA . ASP B 1 79 ? 2.395 9.812 -6.371 1 97.19 79 ASP B CA 1
ATOM 1545 C C . ASP B 1 79 ? 2.557 11.039 -5.473 1 97.19 79 ASP B C 1
ATOM 1547 O O . ASP B 1 79 ? 1.599 11.781 -5.25 1 97.19 79 ASP B O 1
ATOM 1551 N N . ILE B 1 80 ? 3.748 11.156 -5.023 1 95.69 80 ILE B N 1
ATOM 1552 C CA . ILE B 1 80 ? 4.051 12.273 -4.133 1 95.69 80 ILE B CA 1
ATOM 1553 C C . ILE B 1 80 ? 5.395 12.883 -4.516 1 95.69 80 ILE B C 1
ATOM 1555 O O . ILE B 1 80 ? 6.336 12.172 -4.863 1 95.69 80 ILE B O 1
ATOM 1559 N N . THR B 1 81 ? 5.422 14.156 -4.543 1 94.44 81 THR B N 1
ATOM 1560 C CA . THR B 1 81 ? 6.656 14.906 -4.762 1 94.44 81 THR B CA 1
ATOM 1561 C C . THR B 1 81 ? 7.008 15.742 -3.533 1 94.44 81 THR B C 1
ATOM 1563 O O . THR B 1 81 ? 6.164 16.469 -3.014 1 94.44 81 THR B O 1
ATOM 1566 N N . THR B 1 82 ? 8.164 15.562 -3.061 1 92.81 82 THR B N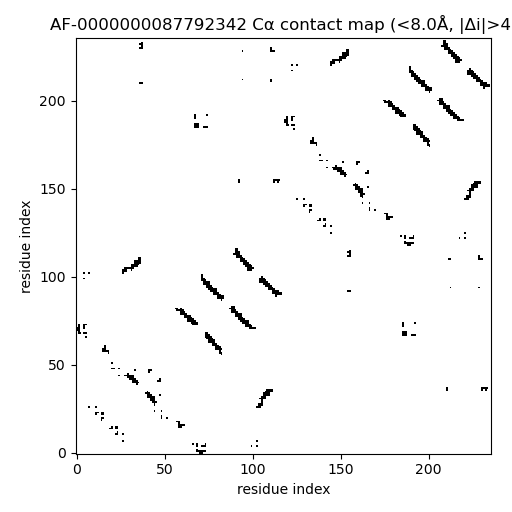 1
ATOM 1567 C CA . THR B 1 82 ? 8.695 16.344 -1.946 1 92.81 82 THR B CA 1
ATOM 1568 C C . THR B 1 82 ? 10.031 16.984 -2.322 1 92.81 82 THR B C 1
ATOM 1570 O O . THR B 1 82 ? 10.586 16.703 -3.389 1 92.81 82 THR B O 1
ATOM 1573 N N . LYS B 1 83 ? 10.523 17.891 -1.477 1 89.88 83 LYS B N 1
ATOM 1574 C CA . LYS B 1 83 ? 11.82 18.516 -1.69 1 89.88 83 LYS B CA 1
ATOM 1575 C C . LYS B 1 83 ? 12.812 18.125 -0.601 1 89.88 83 LYS B C 1
ATOM 1577 O O . LYS B 1 83 ? 12.445 18.031 0.574 1 89.88 83 LYS B O 1
ATOM 1582 N N . ASP B 1 84 ? 14.055 17.953 -1.067 1 87.06 84 ASP B N 1
ATOM 1583 C CA . ASP B 1 84 ? 15.086 1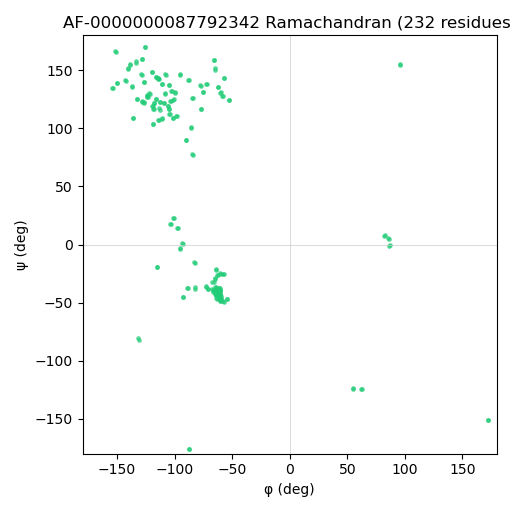7.672 -0.068 1 87.06 84 ASP B CA 1
ATOM 1584 C C . ASP B 1 84 ? 15.664 18.969 0.49 1 87.06 84 ASP B C 1
ATOM 1586 O O . ASP B 1 84 ? 15.164 20.062 0.208 1 87.06 84 ASP B O 1
ATOM 1590 N N . GLU B 1 85 ? 16.703 18.812 1.375 1 85.62 85 GLU B N 1
ATOM 1591 C CA . GLU B 1 85 ? 17.297 19.969 2.053 1 85.62 85 GLU B CA 1
ATOM 1592 C C . GLU B 1 85 ? 17.875 20.953 1.049 1 85.62 85 GLU B C 1
ATOM 1594 O O . GLU B 1 85 ? 17.953 22.156 1.326 1 85.62 85 GLU B O 1
ATOM 1599 N N . ASP B 1 86 ? 18.234 20.438 -0.174 1 90.44 86 ASP B N 1
ATOM 1600 C CA . ASP B 1 86 ? 18.844 21.281 -1.201 1 90.44 86 ASP B CA 1
ATOM 1601 C C . ASP B 1 86 ? 17.781 21.828 -2.15 1 90.44 86 ASP B C 1
ATOM 1603 O O . ASP B 1 86 ? 18.109 22.484 -3.145 1 90.44 86 ASP B O 1
ATOM 1607 N N . GLY B 1 87 ? 16.641 21.5 -1.881 1 87.5 87 GLY B N 1
ATOM 1608 C CA . GLY B 1 87 ? 15.547 21.984 -2.703 1 87.5 87 GLY B CA 1
ATOM 1609 C C . GLY B 1 87 ? 15.289 21.125 -3.924 1 87.5 87 GLY B C 1
ATOM 1610 O O . GLY B 1 87 ? 14.445 21.453 -4.754 1 87.5 87 GLY B O 1
ATOM 1611 N N . LYS B 1 88 ? 15.945 20.047 -4.047 1 91.06 88 LYS B N 1
ATOM 1612 C CA . LYS B 1 88 ? 15.742 19.141 -5.168 1 91.06 88 LYS B CA 1
ATOM 1613 C C . LYS B 1 88 ? 14.477 18.312 -4.977 1 91.06 88 LYS B C 1
ATOM 1615 O O . LYS B 1 88 ? 14.227 17.797 -3.883 1 91.06 88 LYS B O 1
ATOM 1620 N N . GLU B 1 89 ? 13.727 18.172 -6.055 1 92.94 89 GLU B N 1
ATOM 1621 C CA . GLU B 1 89 ? 12.492 17.406 -5.992 1 92.94 89 GLU B CA 1
ATOM 1622 C C . GLU B 1 89 ? 12.773 15.898 -5.961 1 92.94 89 GLU B C 1
ATOM 1624 O O . GLU B 1 89 ? 13.617 15.406 -6.715 1 92.94 89 GLU B O 1
ATOM 1629 N N . ILE B 1 90 ? 12.117 15.281 -5.027 1 94.12 90 ILE B N 1
ATOM 1630 C CA . ILE B 1 90 ? 12.125 13.828 -4.941 1 94.12 90 ILE B CA 1
ATOM 1631 C C . ILE B 1 90 ? 10.758 13.281 -5.336 1 94.12 90 ILE B C 1
ATOM 1633 O O . ILE B 1 90 ? 9.742 13.656 -4.746 1 94.12 90 ILE B O 1
ATOM 1637 N N . HIS B 1 91 ? 10.734 12.453 -6.316 1 96.5 91 HIS B N 1
ATOM 1638 C CA . HIS B 1 91 ? 9.5 11.828 -6.777 1 96.5 91 HIS B CA 1
ATOM 1639 C C . HIS B 1 91 ? 9.367 10.406 -6.227 1 96.5 91 HIS B C 1
ATOM 1641 O O . HIS B 1 91 ? 10.305 9.617 -6.305 1 96.5 91 HIS B O 1
ATOM 1647 N N . SER B 1 92 ? 8.203 10.172 -5.684 1 97.5 92 SER B N 1
ATOM 1648 C CA . SER B 1 92 ? 7.953 8.852 -5.117 1 97.5 92 SER B CA 1
ATOM 1649 C C . SER B 1 92 ? 6.531 8.383 -5.41 1 97.5 92 SER B C 1
ATOM 1651 O O . SER B 1 92 ? 5.641 9.203 -5.664 1 97.5 92 SER B O 1
ATOM 1653 N N . SER B 1 93 ? 6.348 7.113 -5.488 1 97.94 93 SER B N 1
ATOM 1654 C CA . SER B 1 93 ? 5.023 6.512 -5.398 1 97.94 93 SER B CA 1
ATOM 1655 C C . SER B 1 93 ? 4.719 6.051 -3.975 1 97.94 93 SER B C 1
ATOM 1657 O O . SER B 1 93 ? 5.621 5.621 -3.252 1 97.94 93 SER B O 1
ATOM 1659 N N . TYR B 1 94 ? 3.473 6.168 -3.664 1 97.81 94 TYR B N 1
ATOM 1660 C CA . TYR B 1 94 ? 3.156 5.82 -2.283 1 97.81 94 TYR B CA 1
ATOM 1661 C C . TYR B 1 94 ? 1.855 5.031 -2.205 1 97.81 94 TYR B C 1
ATOM 1663 O O . TYR B 1 94 ? 1.021 5.105 -3.109 1 97.81 94 TYR B O 1
ATOM 1671 N N . CYS B 1 95 ? 1.715 4.258 -1.189 1 98.62 95 CYS B N 1
ATOM 1672 C CA . CYS B 1 95 ? 0.5 3.602 -0.719 1 98.62 95 CYS B CA 1
ATOM 1673 C C . CYS B 1 95 ? 0.368 3.719 0.795 1 98.62 95 CYS B C 1
ATOM 1675 O O . CYS B 1 95 ? 1.1 3.062 1.538 1 98.62 95 CYS B O 1
ATOM 1677 N N . ASP B 1 96 ? -0.539 4.504 1.266 1 98.62 96 ASP B N 1
ATOM 1678 C CA . ASP B 1 96 ? -0.819 4.73 2.68 1 98.62 96 ASP B CA 1
ATOM 1679 C C . ASP B 1 96 ? -2.072 3.977 3.119 1 98.62 96 ASP B C 1
ATOM 1681 O O . ASP B 1 96 ? -3.146 4.16 2.543 1 98.62 96 ASP B O 1
ATOM 1685 N N . VAL B 1 97 ? -1.932 3.152 4.102 1 98.75 97 VAL B N 1
ATOM 1686 C CA . VAL B 1 97 ? -3.08 2.484 4.703 1 98.75 97 VAL B CA 1
ATOM 1687 C C . VAL B 1 97 ? -3.404 3.123 6.051 1 98.75 97 VAL B C 1
ATOM 1689 O O . VAL B 1 97 ? -2.6 3.061 6.984 1 98.75 97 VAL B O 1
ATOM 1692 N N . TRP B 1 98 ? -4.559 3.684 6.086 1 98.62 98 TRP B N 1
ATOM 1693 C CA . TRP B 1 98 ? -5.039 4.363 7.285 1 98.62 98 TRP B CA 1
ATOM 1694 C C . TRP B 1 98 ? -6.086 3.518 8.008 1 98.62 98 TRP B C 1
ATOM 1696 O O . TRP B 1 98 ? -6.961 2.924 7.367 1 98.62 98 TRP B O 1
ATOM 1706 N N . ARG B 1 99 ? -5.965 3.469 9.305 1 98.56 99 ARG B N 1
ATOM 1707 C CA . ARG B 1 99 ? -7.016 2.877 10.125 1 98.56 99 ARG B CA 1
ATOM 1708 C C . ARG B 1 99 ? -7.727 3.943 10.953 1 98.56 99 ARG B C 1
ATOM 1710 O O . ARG B 1 99 ? -7.082 4.828 11.523 1 98.56 99 ARG B O 1
ATOM 1717 N N . PHE B 1 100 ? -9 3.84 11.031 1 98.44 100 PHE B N 1
ATOM 1718 C CA . PHE B 1 100 ? -9.844 4.797 11.742 1 98.44 100 PHE B CA 1
ATOM 1719 C C . PHE B 1 100 ? -10.383 4.188 13.031 1 98.44 100 PHE B C 1
ATOM 1721 O O . PHE B 1 100 ? -10.609 2.977 13.109 1 98.44 100 PHE B O 1
ATOM 1728 N N . ARG B 1 101 ? -10.555 4.855 13.992 1 97.75 101 ARG B N 1
ATOM 1729 C CA . ARG B 1 101 ? -11.391 4.633 15.156 1 97.75 101 ARG B CA 1
ATOM 1730 C C . ARG B 1 101 ? -12.445 5.73 15.297 1 97.75 101 ARG B C 1
ATOM 1732 O O . ARG B 1 101 ? -12.133 6.855 15.68 1 97.75 101 ARG B O 1
ATOM 1739 N N . GLY B 1 102 ? -13.688 5.332 14.922 1 95.75 102 GLY B N 1
ATOM 1740 C CA . GLY B 1 102 ? -14.648 6.406 14.727 1 95.75 102 GLY B CA 1
ATOM 1741 C C . GLY B 1 102 ? -14.258 7.359 13.609 1 95.75 102 GLY B C 1
ATOM 1742 O O . GLY B 1 102 ? -13.992 6.934 12.484 1 95.75 102 GLY B O 1
ATOM 1743 N N . ASP B 1 103 ? -14.172 8.617 13.906 1 96.56 103 ASP B N 1
ATOM 1744 C CA . ASP B 1 103 ? -13.859 9.602 12.875 1 96.56 103 ASP B CA 1
ATOM 1745 C C . ASP B 1 103 ? -12.414 10.062 12.969 1 96.56 103 ASP B C 1
ATOM 1747 O O . ASP B 1 103 ? -12.039 11.086 12.391 1 96.56 103 ASP B O 1
ATOM 1751 N N . LYS B 1 104 ? -11.641 9.289 13.664 1 98.44 104 LYS B N 1
ATOM 1752 C CA . LYS B 1 104 ? -10.258 9.711 13.891 1 98.44 104 LYS B CA 1
ATOM 1753 C C . LYS B 1 104 ? -9.281 8.766 13.203 1 98.44 104 LYS B C 1
ATOM 1755 O O . LYS B 1 104 ? -9.5 7.551 13.172 1 98.44 104 LYS B O 1
ATOM 1760 N N . LEU B 1 105 ? -8.234 9.336 12.695 1 98.62 105 LEU B N 1
ATOM 1761 C CA . LEU B 1 105 ? -7.105 8.578 12.172 1 98.62 105 LEU B CA 1
ATOM 1762 C C . LEU B 1 105 ? -6.234 8.047 13.297 1 98.62 105 LEU B C 1
ATOM 1764 O O . LEU B 1 105 ? -5.609 8.82 14.023 1 98.62 105 LEU B O 1
ATOM 1768 N N . VAL B 1 106 ? -6.137 6.707 13.422 1 98.69 106 VAL B N 1
ATOM 1769 C CA . VAL B 1 106 ? -5.469 6.18 14.609 1 98.69 106 VAL B CA 1
ATOM 1770 C C . VAL B 1 106 ? -4.199 5.438 14.203 1 98.69 106 VAL B C 1
ATOM 1772 O O . VAL B 1 106 ? -3.338 5.156 15.039 1 98.69 106 VAL B O 1
ATOM 1775 N N . GLU B 1 107 ? -4.102 5.039 12.93 1 98.75 107 GLU B N 1
ATOM 1776 C CA . GLU B 1 107 ? -2.914 4.324 12.469 1 98.75 107 GLU B CA 1
ATOM 1777 C C . GLU B 1 107 ? -2.641 4.598 10.992 1 98.75 107 GLU B C 1
ATOM 1779 O O . GLU B 1 107 ? -3.566 4.637 10.18 1 98.75 107 GLU B O 1
ATOM 1784 N N . LEU B 1 108 ? -1.377 4.781 10.672 1 98.69 108 LEU B N 1
ATOM 1785 C CA . LEU B 1 108 ? -0.889 4.852 9.297 1 98.69 108 LEU B CA 1
ATOM 1786 C C . LEU B 1 108 ? 0.21 3.82 9.062 1 98.69 108 LEU B C 1
ATOM 1788 O O . LEU B 1 108 ? 1.122 3.678 9.875 1 98.69 108 LEU B O 1
ATOM 1792 N N . ARG B 1 109 ? 0.08 3.072 8.07 1 98.56 109 ARG B N 1
ATOM 1793 C CA . ARG B 1 109 ? 1.18 2.328 7.465 1 98.56 109 ARG B CA 1
ATOM 1794 C C . ARG B 1 109 ? 1.515 2.879 6.082 1 98.56 109 ARG B C 1
ATOM 1796 O O . ARG B 1 109 ? 0.747 2.699 5.133 1 98.56 109 ARG B O 1
ATOM 1803 N N . ALA B 1 110 ? 2.633 3.521 6.039 1 98.56 110 ALA B N 1
ATOM 1804 C CA . ALA B 1 110 ? 2.988 4.246 4.82 1 98.56 110 ALA B CA 1
ATOM 1805 C C . ALA B 1 110 ? 4.074 3.508 4.043 1 98.56 110 ALA B C 1
ATOM 1807 O O . ALA B 1 110 ? 5.16 3.258 4.57 1 98.56 110 ALA B O 1
ATOM 1808 N N . PHE B 1 111 ? 3.783 3.127 2.852 1 98.62 111 PHE B N 1
ATOM 1809 C CA . PHE B 1 111 ? 4.734 2.6 1.883 1 98.62 111 PHE B CA 1
ATOM 1810 C C . PHE B 1 111 ? 5.109 3.664 0.858 1 98.62 111 PHE B C 1
ATOM 1812 O O . PHE B 1 111 ? 4.285 4.051 0.027 1 98.62 111 PHE B O 1
ATOM 1819 N N . VAL B 1 112 ? 6.297 4.152 0.929 1 97.88 112 VAL B N 1
ATOM 1820 C CA . VAL B 1 112 ? 6.762 5.207 0.03 1 97.88 112 VAL B CA 1
ATOM 1821 C C . VAL B 1 112 ? 8.062 4.773 -0.638 1 97.8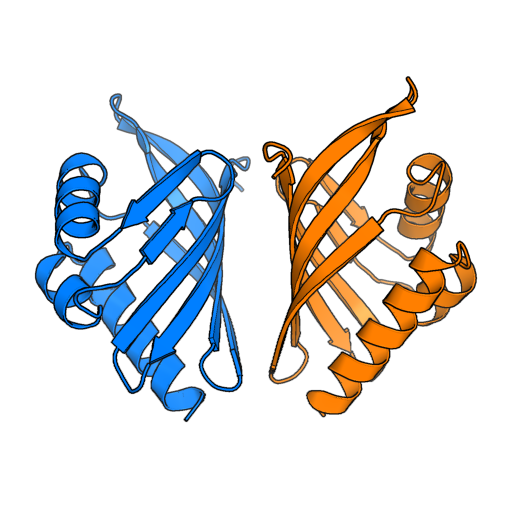8 112 VAL B C 1
ATOM 1823 O O . VAL B 1 112 ? 9.039 4.453 0.043 1 97.88 112 VAL B O 1
ATOM 1826 N N . ILE B 1 113 ? 8.062 4.758 -1.966 1 98 113 ILE B N 1
ATOM 1827 C CA . ILE B 1 113 ? 9.211 4.289 -2.73 1 98 113 ILE B CA 1
ATOM 1828 C C . ILE B 1 113 ? 9.602 5.332 -3.777 1 98 113 ILE B C 1
ATOM 1830 O O . ILE B 1 113 ? 8.758 5.758 -4.574 1 98 113 ILE B O 1
ATOM 1834 N N . GLU B 1 114 ? 10.836 5.727 -3.66 1 96.38 114 GLU B N 1
ATOM 1835 C CA . GLU B 1 114 ? 11.312 6.691 -4.648 1 96.38 114 GLU B CA 1
ATOM 1836 C C . GLU B 1 114 ? 11.227 6.125 -6.062 1 96.38 114 GLU B C 1
ATOM 1838 O O . GLU B 1 114 ? 11.586 4.969 -6.297 1 96.38 114 GLU B O 1
ATOM 1843 N N . THR B 1 115 ? 10.648 6.91 -6.91 1 95.75 115 THR B N 1
ATOM 1844 C CA . THR B 1 115 ? 10.508 6.527 -8.312 1 95.75 115 THR B CA 1
ATOM 1845 C C . THR B 1 115 ? 11.023 7.633 -9.227 1 95.75 115 THR B C 1
ATOM 1847 O O . THR B 1 115 ? 11.305 8.742 -8.766 1 95.75 115 THR B O 1
ATOM 1850 N N . GLU B 1 116 ? 11.32 7.223 -10.422 1 84.44 116 GLU B N 1
ATOM 1851 C CA . GLU B 1 116 ? 11.75 8.234 -11.375 1 84.44 116 GLU B CA 1
ATOM 1852 C C . GLU B 1 116 ? 10.586 9.117 -11.812 1 84.44 116 GLU B C 1
ATOM 1854 O O . GLU B 1 116 ? 9.445 8.656 -11.891 1 84.44 116 GLU B O 1
ATOM 1859 N N . ALA B 1 117 ? 10.969 10.391 -11.859 1 70.44 117 ALA B N 1
ATOM 1860 C CA . ALA B 1 117 ? 9.945 11.336 -12.289 1 70.44 117 ALA B CA 1
ATOM 1861 C C . ALA B 1 117 ? 9.328 10.914 -13.617 1 70.44 117 ALA B C 1
ATOM 1863 O O . ALA B 1 117 ? 10.031 10.43 -14.508 1 70.44 117 ALA B O 1
ATOM 1864 N N . LYS B 1 118 ? 8.094 10.773 -13.641 1 60.22 118 LYS B N 1
ATOM 1865 C CA . LYS B 1 118 ? 7.402 10.453 -14.883 1 60.22 118 LYS B CA 1
ATOM 1866 C C . LYS B 1 118 ? 7.461 11.617 -15.867 1 60.22 118 LYS B C 1
ATOM 1868 O O . LYS B 1 118 ? 7.34 12.773 -15.477 1 60.22 118 LYS B O 1
#

InterPro domains:
  IPR032710 NTF2-like domain superfamily [SSF54427] (2-112)
  IPR037401 SnoaL-like domain [PF12680] (10-107)

Solvent-accessible surface area (backbone atoms only — not comparable to full-atom values): 12172 Å² total; per-residue (Å²): 104,34,65,55,52,51,51,51,50,52,53,32,52,52,25,37,59,69,62,36,52,67,65,28,51,69,40,38,32,68,75,15,32,40,34,38,64,69,75,52,72,38,68,22,42,67,46,47,51,53,47,48,65,70,65,47,87,56,57,55,48,74,45,78,71,48,78,42,35,35,74,53,33,38,36,40,29,33,38,37,38,42,62,48,99,85,62,47,78,44,36,25,40,36,41,35,40,36,34,44,60,87,88,20,42,36,34,36,44,34,43,73,38,66,35,77,78,126,104,33,65,56,52,51,52,51,50,53,52,31,52,51,26,35,57,70,61,36,54,67,66,27,50,70,41,39,33,67,73,16,33,39,33,38,63,70,75,51,71,37,69,22,41,67,46,48,51,54,47,47,64,69,63,46,87,56,55,54,48,71,46,76,71,45,78,41,36,34,74,54,31,40,35,42,29,33,37,38,38,43,63,49,98,85,62,48,78,45,36,25,39,35,41,36,39,35,34,41,59,87,87,21,41,37,33,37,44,33,44,73,38,66,35,77,77,125

pLDDT: mean 94.81, std 5.96, range [59.97, 98.81]

Foldseek 3Di:
DQVLLVVLVVQLLVCLQVVNPVSNLVQADQQAWEDAPPPDIAGGSVSVVVCCVVQPPDRKDWDWDDWDTDDQKIKTWGKIWDADPVRDIWIWTKIWIFGDDVRHTRYIYIYIGTDDDD/DFVLLVVLVVQLLVCLQVVNPVSNLVQADQQAWEDAPPPDIAGGSVSVVVCCVVQPPDRKDWDWDDWDTDDQKIKTWGKIWGADPVRDIWIWTKIWIFGDDVRHTRYIYIYIGTDDDD